Protein AF-0000000069073247 (afdb_homodimer)

Sequence (318 aa):
MSRAISVSVLGVFVLLEACHAHLCLISPTQRGSLAGINKQGNENCFQIKGPCGKLPASKDNVIIRPGQMLSVTFQKNLDHFLSASPGNFTVAFGSVAGEKFQLLTTIPDEGEKSLTLYTAQVKIPMVKGNYAIQVTYNTNNPKAPPQFYQCADVTVANLMSRAISVSVLGVFVLLEACHAHLCLISPTQRGSLAGINKQGNENCFQIKGPCGKLPASKDNVIIRPGQMLSVTFQKNLDHFLSASPGNFTVAFGSVAGEKFQLLTTIPDEGEKSLTLYTAQVKIPMVKGNYAIQVTYNTNNPKAPPQFYQCADVTVANL

Radius of gyration: 24.07 Å; Cα contacts (8 Å, |Δi|>4): 797; chains: 2; bounding box: 84×96×42 Å

Secondary structure (DSSP, 8-state):
---------------------EEEEEETTPSS--TTTTSTT-GGG---STTTTTPPPPSSPEEE-TT-EEEEEEEEEE----TTS--EEEEEEEETTTTEEEEEEEEE---PPTTEEEEEEEEPPS--EEEEEEEEEE---TTS-SEEEEEEEEEE---/---------------------EEEEEETTPSS--TTTTSTT-GGG---STTTTTPPPPSSPEEE-TT-EEEEEEEEEE----TTS--EEEEEEEETTTTEEEEEEEEE---PPTTEEEEEEEEPPS--EEEEEEEEEE---TTS-SEEEEEEEEEE---

Solvent-accessible surface area (backbone atoms only — not comparable to full-atom values): 17513 Å² total; per-residue 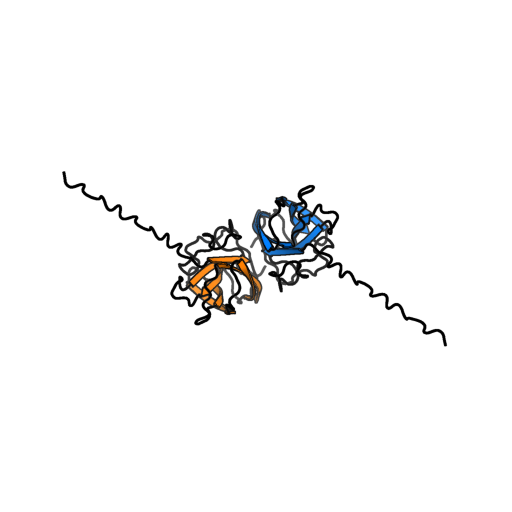(Å²): 1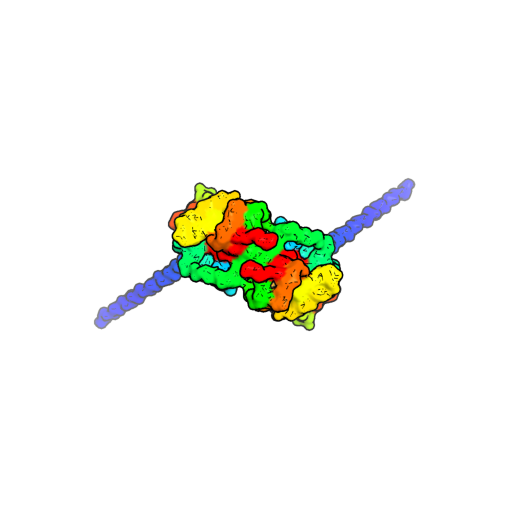36,85,80,77,79,80,79,77,80,80,75,80,76,75,75,71,70,74,70,51,51,9,40,39,42,53,15,64,53,31,47,75,58,68,73,59,66,85,41,70,49,29,71,63,16,53,18,67,44,78,77,44,33,83,54,65,82,57,87,62,47,44,30,38,45,49,56,33,57,43,69,38,33,32,28,42,21,24,63,51,69,28,90,92,37,57,27,30,35,36,39,26,41,28,35,73,91,70,68,47,65,46,79,71,51,75,45,78,48,84,64,65,59,55,62,38,70,47,76,45,81,40,72,38,65,88,54,74,46,76,34,27,44,32,40,34,43,37,25,59,24,94,87,36,69,56,43,31,24,26,27,18,48,32,34,29,46,84,127,136,85,78,78,79,80,78,77,80,77,74,78,76,74,76,72,69,74,67,50,52,10,38,40,40,52,15,63,52,32,46,75,57,68,72,58,67,84,40,68,49,29,70,64,16,56,19,69,44,76,78,42,32,83,54,65,82,57,87,64,47,44,30,37,44,50,56,34,57,42,69,36,31,32,27,42,20,24,63,50,68,27,91,93,37,56,27,30,34,37,39,27,41,29,33,73,92,70,68,47,66,46,80,70,52,76,43,76,48,84,64,65,58,54,63,38,71,48,75,45,83,41,73,38,64,87,54,76,45,76,33,28,44,31,41,33,43,38,26,60,23,94,87,37,69,56,44,31,25,26,24,17,48,32,35,30,44,83,126

Organism: Magallana gigas (NCBI:txid29159)

Foldseek 3Di:
DDPPPDPPPPPPPPPPPLQAFFKAWPVVHWADDCPPLQAQPDVRRRQQDDDARPGDADPDAEEDEAFDKGKTKMFRQAALADPVFWWKKWKWKFARVVRDTHTFDIGTDPRDHHGDMDMDIGTHHRDFAKMKIKMKTQGRHPSYRRITITIGIYGYDDD/DPPPPPPPPPPPPPPPPLQAFFKAWPVVHWADDCPPLQAQPDPRRRAQDDDARPGDADPDAEEDEAFDKGKTKMFRQAALADPVFWWWKWKWKFARVVRDTHTFDIGTDPRDHHGDMDMDIGTHHRDFAKMKIKMKTQGRHPSYRRITITIGIYGYDDD

Structure (mmCIF, N/CA/C/O backbone):
data_AF-0000000069073247-model_v1
#
loop_
_entity.id
_entity.type
_entity.pdbx_description
1 polymer 'Copper acquisition factor BIM1-like domain-containing protein'
#
loop_
_atom_site.group_PDB
_atom_site.id
_atom_site.type_symbol
_atom_site.label_atom_id
_atom_site.label_alt_id
_atom_site.label_comp_id
_atom_site.label_asym_id
_atom_site.label_entity_id
_atom_site.label_seq_id
_atom_site.pdbx_PDB_ins_code
_atom_site.Cartn_x
_atom_site.Cartn_y
_atom_site.Cartn_z
_atom_site.occupancy
_atom_site.B_iso_or_equiv
_atom_site.auth_seq_id
_atom_site.auth_comp_id
_atom_site.auth_asym_id
_atom_site.auth_atom_id
_atom_site.pdbx_PDB_model_num
ATOM 1 N N . MET A 1 1 ? 61.875 -35.875 19.125 1 35.09 1 MET A N 1
ATOM 2 C CA . MET A 1 1 ? 60.438 -35.594 19.281 1 35.09 1 MET A CA 1
ATOM 3 C C . MET A 1 1 ? 59.969 -34.688 18.156 1 35.09 1 MET A C 1
ATOM 5 O O . MET A 1 1 ? 60.562 -33.656 17.891 1 35.09 1 MET A O 1
ATOM 9 N N . SER A 1 2 ? 59.281 -35.25 17 1 39.5 2 SER A N 1
ATOM 10 C CA . SER A 1 2 ? 58.719 -34.656 15.797 1 39.5 2 SER A CA 1
ATOM 11 C C . SER A 1 2 ? 57.594 -33.688 16.141 1 39.5 2 SER A C 1
ATOM 13 O O . SER A 1 2 ? 56.656 -34.031 16.859 1 39.5 2 SER A O 1
ATOM 15 N N . ARG A 1 3 ? 57.781 -32.375 16.234 1 45.41 3 ARG A N 1
ATOM 16 C CA . ARG A 1 3 ? 56.75 -31.359 16.391 1 45.41 3 ARG A CA 1
ATOM 17 C C . ARG A 1 3 ? 55.719 -31.406 15.273 1 45.41 3 ARG A C 1
ATOM 19 O O . ARG A 1 3 ? 56.062 -31.266 14.102 1 45.41 3 ARG A O 1
ATOM 26 N N . ALA A 1 4 ? 54.688 -32.156 15.43 1 48.75 4 ALA A N 1
ATOM 27 C CA . ALA A 1 4 ? 53.562 -32.125 14.5 1 48.75 4 ALA A CA 1
ATOM 28 C C . ALA A 1 4 ? 53 -30.734 14.344 1 48.75 4 ALA A C 1
ATOM 30 O O . ALA A 1 4 ? 52.656 -30.078 15.336 1 48.75 4 ALA A O 1
ATOM 31 N N . ILE A 1 5 ? 53.5 -29.938 13.352 1 51.69 5 ILE A N 1
ATOM 32 C CA . ILE A 1 5 ? 52.844 -28.656 13.062 1 51.69 5 ILE A CA 1
ATOM 33 C C . ILE A 1 5 ? 51.406 -28.906 12.672 1 51.69 5 ILE A C 1
ATOM 35 O O . ILE A 1 5 ? 51.094 -29.703 11.789 1 51.69 5 ILE A O 1
ATOM 39 N N . SER A 1 6 ? 50.438 -28.609 13.539 1 53.28 6 SER A N 1
ATOM 40 C CA . SER A 1 6 ? 49 -28.625 13.297 1 53.28 6 SER A CA 1
ATOM 41 C C . SER A 1 6 ? 48.594 -27.578 12.273 1 53.28 6 SER A C 1
ATOM 43 O O . SER A 1 6 ? 48.875 -26.391 12.461 1 53.28 6 SER A O 1
ATOM 45 N N . VAL A 1 7 ? 48.438 -27.828 10.969 1 52.34 7 VAL A N 1
ATOM 46 C CA . VAL A 1 7 ? 47.875 -26.969 9.938 1 52.34 7 VAL A CA 1
ATOM 47 C C . VAL A 1 7 ? 46.406 -26.672 10.258 1 52.34 7 VAL A C 1
ATOM 49 O O . VAL A 1 7 ? 45.594 -27.578 10.344 1 52.34 7 VAL A O 1
ATOM 52 N N . SER A 1 8 ? 46.094 -25.578 10.906 1 52.47 8 SER A N 1
ATOM 53 C CA . SER A 1 8 ? 44.719 -25.125 11.102 1 52.47 8 SER A CA 1
ATOM 54 C C . SER A 1 8 ? 44.062 -24.734 9.781 1 52.47 8 SER A C 1
ATOM 56 O O . SER A 1 8 ? 44.562 -23.844 9.078 1 52.47 8 SER A O 1
ATOM 58 N N . VAL A 1 9 ? 43.344 -25.562 9.047 1 50.34 9 VAL A N 1
ATOM 59 C CA . VAL A 1 9 ? 42.562 -25.234 7.875 1 50.34 9 VAL A CA 1
ATOM 60 C C . VAL A 1 9 ? 41.5 -24.203 8.25 1 50.34 9 VAL A C 1
ATOM 62 O O . VAL A 1 9 ? 40.625 -24.484 9.078 1 50.34 9 VAL A O 1
ATOM 65 N N . LEU A 1 10 ? 41.75 -22.922 8.094 1 48.44 10 LEU A N 1
ATOM 66 C CA . LEU A 1 10 ? 40.75 -21.875 8.203 1 48.44 10 LEU A CA 1
ATOM 67 C C . LEU A 1 10 ? 39.625 -22.094 7.195 1 48.44 10 LEU A C 1
ATOM 69 O O . LEU A 1 10 ? 39.844 -22.016 5.988 1 48.44 10 LEU A O 1
ATOM 73 N N . GLY A 1 11 ? 38.625 -22.828 7.484 1 44.91 11 GLY A N 1
ATOM 74 C CA . GLY A 1 11 ? 37.438 -22.938 6.645 1 44.91 11 GLY A CA 1
ATOM 75 C C . GLY A 1 11 ? 36.781 -21.594 6.363 1 44.91 11 GLY A C 1
ATOM 76 O O . GLY A 1 11 ? 36.375 -20.906 7.289 1 44.91 11 GLY A O 1
ATOM 77 N N . VAL A 1 12 ? 37.031 -21.047 5.219 1 45.12 12 VAL A N 1
ATOM 78 C CA . VAL A 1 12 ? 36.312 -19.875 4.754 1 45.12 12 VAL A CA 1
ATOM 79 C C . VAL A 1 12 ? 34.812 -20.219 4.629 1 45.12 12 VAL A C 1
ATOM 81 O O . VAL A 1 12 ? 34.438 -21 3.768 1 45.12 12 VAL A O 1
ATOM 84 N N . PHE A 1 13 ? 34.031 -20.172 5.688 1 43.78 13 PHE A N 1
ATOM 85 C CA . PHE A 1 13 ? 32.594 -20.188 5.594 1 43.78 13 PHE A CA 1
ATOM 86 C C . PHE A 1 13 ? 32.094 -19.062 4.684 1 43.78 13 PHE A C 1
ATOM 88 O O . PHE A 1 13 ? 32.125 -17.891 5.055 1 43.78 13 PHE A O 1
ATOM 95 N N . VAL A 1 14 ? 32.031 -19.266 3.375 1 40.09 14 VAL A N 1
ATOM 96 C CA . VAL A 1 14 ? 31.328 -18.359 2.48 1 40.09 14 VAL A CA 1
ATOM 97 C C . VAL A 1 14 ? 29.859 -18.25 2.896 1 40.09 14 VAL A C 1
ATOM 99 O O . VAL A 1 14 ? 29.125 -19.234 2.834 1 40.09 14 VAL A O 1
ATOM 102 N N . LEU A 1 15 ? 29.5 -17.406 3.803 1 41.16 15 LEU A N 1
ATOM 103 C CA . LEU A 1 15 ? 28.094 -17.047 4.004 1 41.16 15 LEU A CA 1
ATOM 104 C C . LEU A 1 15 ? 27.422 -16.703 2.678 1 41.16 15 LEU A C 1
ATOM 106 O O . LEU A 1 15 ? 27.703 -15.648 2.102 1 41.16 15 LEU A O 1
ATOM 110 N N . LEU A 1 16 ? 27.203 -17.641 1.771 1 37 16 LEU A N 1
ATOM 111 C CA . LEU A 1 16 ? 26.297 -17.359 0.66 1 37 16 LEU A CA 1
ATOM 112 C C . LEU A 1 16 ? 25.062 -16.594 1.137 1 37 16 LEU A C 1
ATOM 114 O O . LEU A 1 16 ? 24.219 -17.156 1.833 1 37 16 LEU A O 1
ATOM 118 N N . GLU A 1 17 ? 25.297 -15.398 1.363 1 41.03 17 GLU A N 1
ATOM 119 C CA . GLU A 1 17 ? 24.047 -14.648 1.503 1 41.03 17 GLU A CA 1
ATOM 120 C C . GLU A 1 17 ? 23.109 -14.922 0.334 1 41.03 17 GLU A C 1
ATOM 122 O O . GLU A 1 17 ? 23.391 -14.531 -0.801 1 41.03 17 GLU A O 1
ATOM 127 N N . ALA A 1 18 ? 22.531 -16.141 0.252 1 41.97 18 ALA A N 1
ATOM 128 C CA . ALA A 1 18 ? 21.453 -16.328 -0.72 1 41.97 18 ALA A CA 1
ATOM 129 C C . ALA A 1 18 ? 20.641 -15.062 -0.9 1 41.97 18 ALA A C 1
ATOM 131 O O . ALA A 1 18 ? 20.031 -14.57 0.049 1 41.97 18 ALA A O 1
ATOM 132 N N . CYS A 1 19 ? 21.156 -14.203 -1.823 1 45.25 19 CYS A N 1
ATOM 133 C CA . CYS A 1 19 ? 20.438 -13.008 -2.275 1 45.25 19 CYS A CA 1
ATOM 134 C C . CYS A 1 19 ? 18.984 -13.32 -2.604 1 45.25 19 CYS A C 1
ATOM 136 O O . CYS A 1 19 ? 18.703 -13.914 -3.643 1 45.25 19 CYS A O 1
ATOM 138 N N . HIS A 1 20 ? 18.188 -13.734 -1.741 1 51.72 20 HIS A N 1
ATOM 139 C CA . HIS A 1 20 ? 16.781 -14.055 -1.93 1 51.72 20 HIS A CA 1
ATOM 140 C C . HIS A 1 20 ? 15.984 -12.828 -2.357 1 51.72 20 HIS A C 1
ATOM 142 O O . HIS A 1 20 ? 16.078 -11.773 -1.723 1 51.72 20 HIS A O 1
ATOM 148 N N . ALA A 1 21 ? 15.766 -12.758 -3.756 1 54.78 21 ALA A N 1
ATOM 149 C CA . ALA A 1 21 ? 14.812 -11.758 -4.227 1 54.78 21 ALA A CA 1
ATOM 150 C C . ALA A 1 21 ? 13.562 -11.734 -3.354 1 54.78 21 ALA A C 1
ATOM 152 O O . ALA A 1 21 ? 13.234 -12.734 -2.707 1 54.78 21 ALA A O 1
ATOM 153 N N . HIS A 1 22 ? 12.977 -10.336 -3.061 1 89.31 22 HIS A N 1
ATOM 154 C CA . HIS A 1 22 ? 11.836 -10.258 -2.158 1 89.31 22 HIS A CA 1
ATOM 155 C C . HIS A 1 22 ? 10.766 -9.312 -2.699 1 89.31 22 HIS A C 1
ATOM 157 O O . HIS A 1 22 ? 11.086 -8.305 -3.332 1 89.31 22 HIS A O 1
ATOM 163 N N . LEU A 1 23 ? 9.688 -9.836 -2.84 1 98 23 LEU A N 1
ATOM 164 C CA . LEU A 1 23 ? 8.492 -9.109 -3.264 1 98 23 LEU A CA 1
ATOM 165 C C . LEU A 1 23 ? 7.539 -8.906 -2.094 1 98 23 LEU A C 1
ATOM 167 O O . LEU A 1 23 ? 7.219 -9.852 -1.373 1 98 23 LEU A O 1
ATOM 171 N N . CYS A 1 24 ? 7.098 -7.617 -1.979 1 98.44 24 CYS A N 1
ATOM 172 C CA . CYS A 1 24 ? 6.059 -7.328 -0.996 1 98.44 24 CYS A CA 1
ATOM 173 C C . CYS A 1 24 ? 4.824 -6.738 -1.663 1 98.44 24 CYS A C 1
ATOM 175 O O . CYS A 1 24 ? 4.938 -5.922 -2.58 1 98.44 24 CYS A O 1
ATOM 177 N N . LEU A 1 25 ? 3.652 -7.164 -1.254 1 98.81 25 LEU A N 1
ATOM 178 C CA . LEU A 1 25 ? 2.379 -6.605 -1.691 1 98.81 25 LEU A CA 1
ATOM 179 C C . LEU A 1 25 ? 1.778 -5.715 -0.61 1 98.81 25 LEU A C 1
ATOM 181 O O . LEU A 1 25 ? 1.446 -6.188 0.478 1 98.81 25 LEU A O 1
ATOM 185 N N . ILE A 1 26 ? 1.604 -4.445 -0.902 1 98.88 26 ILE A N 1
ATOM 186 C CA . ILE A 1 26 ? 1.26 -3.449 0.107 1 98.88 26 ILE A CA 1
ATOM 187 C C . ILE A 1 26 ? -0.244 -3.188 0.08 1 98.88 26 ILE A C 1
ATOM 189 O O . ILE A 1 26 ? -0.883 -3.094 1.131 1 98.88 26 ILE A O 1
ATOM 193 N N . SER A 1 27 ? -0.852 -3.045 -1.141 1 98.69 27 SER A N 1
ATOM 194 C CA . SER A 1 27 ? -2.275 -2.76 -1.29 1 98.69 27 SER A CA 1
ATOM 195 C C . SER A 1 27 ? -2.887 -3.578 -2.422 1 98.69 27 SER A C 1
ATOM 197 O O . SER A 1 27 ? -2.471 -3.463 -3.576 1 98.69 27 SER A O 1
ATOM 199 N N . PRO A 1 28 ? -3.934 -4.277 -2.162 1 98.5 28 PRO A N 1
ATOM 200 C CA . PRO A 1 28 ? -4.324 -4.625 -0.794 1 98.5 28 PRO A CA 1
ATOM 201 C C . PRO A 1 28 ? -3.215 -5.344 -0.029 1 98.5 28 PRO A C 1
ATOM 203 O O . PRO A 1 28 ? -2.236 -5.793 -0.631 1 98.5 28 PRO A O 1
ATOM 206 N N . THR A 1 29 ? -3.33 -5.418 1.248 1 98.38 29 THR A N 1
ATOM 207 C CA . THR A 1 29 ? -2.246 -5.895 2.1 1 98.38 29 THR A CA 1
ATOM 208 C C . THR A 1 29 ? -2.055 -7.398 1.938 1 98.38 29 THR A C 1
ATOM 210 O O . THR A 1 29 ? -3.027 -8.156 1.931 1 98.38 29 THR A O 1
ATOM 213 N N . GLN A 1 30 ? -0.85 -7.77 1.861 1 97.88 30 GLN A N 1
ATOM 214 C CA . GLN A 1 30 ? -0.491 -9.172 1.677 1 97.88 30 GLN A CA 1
ATOM 215 C C . GLN A 1 30 ? -0.862 -10 2.902 1 97.88 30 GLN A C 1
ATOM 217 O O . GLN A 1 30 ? -1.019 -9.461 4 1 97.88 30 GLN A O 1
ATOM 222 N N . ARG A 1 31 ? -0.92 -11.352 2.582 1 96.94 31 ARG A N 1
ATOM 223 C CA . ARG A 1 31 ? -0.893 -12.281 3.701 1 96.94 31 ARG A CA 1
ATOM 224 C C . ARG A 1 31 ? 0.391 -12.133 4.512 1 96.94 31 ARG A C 1
ATOM 226 O O . ARG A 1 31 ? 1.457 -11.867 3.949 1 96.94 31 ARG A O 1
ATOM 233 N N . GLY A 1 32 ? 0.278 -12.43 5.812 1 94.94 32 GLY A N 1
ATOM 234 C CA . GLY A 1 32 ? 1.455 -12.328 6.66 1 94.94 32 GLY A CA 1
ATOM 235 C C . GLY A 1 32 ? 1.821 -10.898 7.008 1 94.94 32 GLY A C 1
ATOM 236 O O . GLY A 1 32 ? 1.021 -9.977 6.812 1 94.94 32 GLY A O 1
ATOM 237 N N . SER A 1 33 ? 3.059 -10.656 7.43 1 95.12 33 SER A N 1
ATOM 238 C CA . SER A 1 33 ? 3.473 -9.391 8.023 1 95.12 33 SER A CA 1
ATOM 239 C C . SER A 1 33 ? 4.168 -8.5 7.004 1 95.12 33 SER A C 1
ATOM 241 O O . SER A 1 33 ? 4.758 -8.992 6.039 1 95.12 33 SER A O 1
ATOM 243 N N . LEU A 1 34 ? 4.082 -7.207 7.207 1 97.31 34 LEU A N 1
ATOM 244 C CA . LEU A 1 34 ? 4.871 -6.238 6.453 1 97.31 34 LEU A CA 1
ATOM 245 C C . LEU A 1 34 ? 5.992 -5.668 7.316 1 97.31 34 LEU A C 1
ATOM 247 O O . LEU A 1 34 ? 6.641 -4.691 6.93 1 97.31 34 LEU A O 1
ATOM 251 N N . ALA A 1 35 ? 6.172 -6.258 8.492 1 96.75 35 ALA A N 1
ATOM 252 C CA . ALA A 1 35 ? 7.273 -5.82 9.344 1 96.75 35 ALA A CA 1
ATOM 253 C C . ALA A 1 35 ? 8.609 -5.914 8.609 1 96.75 35 ALA A C 1
ATOM 255 O O . ALA A 1 35 ? 8.875 -6.898 7.914 1 96.75 35 ALA A O 1
ATOM 256 N N . GLY A 1 36 ? 9.422 -4.875 8.727 1 96.75 36 GLY A N 1
ATOM 257 C CA . GLY A 1 36 ? 10.75 -4.879 8.125 1 96.75 36 GLY A CA 1
ATOM 258 C C . GLY A 1 36 ? 10.742 -4.551 6.648 1 96.75 36 GLY A C 1
ATOM 259 O O . GLY A 1 36 ? 11.727 -4.773 5.949 1 96.75 36 GLY A O 1
ATOM 260 N N . ILE A 1 37 ? 9.703 -3.988 6.105 1 97.69 37 ILE A N 1
ATOM 261 C CA . ILE A 1 37 ? 9.5 -3.824 4.672 1 97.69 37 ILE A CA 1
ATOM 262 C C . ILE A 1 37 ? 10.547 -2.861 4.109 1 97.69 37 ILE A C 1
ATOM 264 O O . ILE A 1 37 ? 10.859 -2.898 2.916 1 97.69 37 ILE A O 1
ATOM 268 N N . ASN A 1 38 ? 11.195 -2.053 4.898 1 98.38 38 ASN A N 1
ATOM 269 C CA . ASN A 1 38 ? 12.164 -1.071 4.426 1 98.38 38 ASN A CA 1
ATOM 270 C C . ASN A 1 38 ? 13.547 -1.687 4.266 1 98.38 38 ASN A C 1
ATOM 272 O O . ASN A 1 38 ? 14.469 -1.033 3.77 1 98.38 38 ASN A O 1
ATOM 276 N N . LYS A 1 39 ? 13.711 -2.871 4.668 1 97.06 39 LYS A N 1
ATOM 277 C CA . LYS A 1 39 ? 14.977 -3.59 4.531 1 97.06 39 LYS A CA 1
ATOM 278 C C . LYS A 1 39 ? 14.969 -4.48 3.291 1 97.06 39 LYS A C 1
ATOM 280 O O . LYS A 1 39 ? 14.125 -5.379 3.172 1 97.06 39 LYS A O 1
ATOM 285 N N . GLN A 1 40 ? 15.891 -4.195 2.434 1 96.62 40 GLN A N 1
ATOM 286 C CA . GLN A 1 40 ? 16 -5.078 1.277 1 96.62 40 GLN A CA 1
ATOM 287 C C . GLN A 1 40 ? 16.25 -6.523 1.708 1 96.62 40 GLN A C 1
ATOM 289 O O . GLN A 1 40 ? 17.016 -6.777 2.635 1 96.62 40 GLN A O 1
ATOM 294 N N . GLY A 1 41 ? 15.586 -7.449 1.069 1 95.62 41 GLY A N 1
ATOM 295 C CA . GLY A 1 41 ? 15.766 -8.859 1.389 1 95.62 41 GLY A CA 1
ATOM 296 C C . GLY A 1 41 ? 14.977 -9.297 2.611 1 95.62 41 GLY A C 1
ATOM 297 O O . GLY A 1 41 ? 15.297 -10.312 3.229 1 95.62 41 GLY A O 1
ATOM 298 N N . ASN A 1 42 ? 14.023 -8.477 2.963 1 95.56 42 ASN A N 1
ATOM 299 C CA . ASN A 1 42 ? 13.188 -8.781 4.113 1 95.56 42 ASN A CA 1
ATOM 300 C C . ASN A 1 42 ? 12.508 -10.148 3.967 1 95.56 42 ASN A C 1
ATOM 302 O O . ASN A 1 42 ? 11.992 -10.477 2.898 1 95.56 42 ASN A O 1
ATOM 306 N N . GLU A 1 43 ? 12.445 -10.961 5.012 1 94.75 43 GLU A N 1
ATOM 307 C CA . GLU A 1 43 ? 11.938 -12.328 4.977 1 94.75 43 GLU A CA 1
ATOM 308 C C . GLU A 1 43 ? 10.43 -12.344 4.734 1 94.75 43 GLU A C 1
ATOM 310 O O . GLU A 1 43 ? 9.898 -13.289 4.148 1 94.75 43 GLU A O 1
ATOM 315 N N . ASN A 1 44 ? 9.727 -11.336 5.121 1 95.81 44 ASN A N 1
ATOM 316 C CA . ASN A 1 44 ? 8.289 -11.258 4.93 1 95.81 44 ASN A CA 1
ATOM 317 C C . ASN A 1 44 ? 7.93 -11.055 3.459 1 95.81 44 ASN A C 1
ATOM 319 O O . ASN A 1 44 ? 6.766 -11.195 3.072 1 95.81 44 ASN A O 1
ATOM 323 N N . CYS A 1 45 ? 8.922 -10.875 2.68 1 96.69 45 CYS A N 1
ATOM 324 C CA . CYS A 1 45 ? 8.75 -10.641 1.251 1 96.69 45 CYS A CA 1
ATOM 325 C C . CYS A 1 45 ? 9.305 -11.797 0.432 1 96.69 45 CYS A C 1
ATOM 327 O O . CYS A 1 45 ? 9.453 -11.688 -0.786 1 96.69 45 CYS A O 1
ATOM 329 N N . PHE A 1 46 ? 9.633 -12.898 1.134 1 95.75 46 PHE A N 1
ATOM 330 C CA . PHE A 1 46 ? 10.336 -14.023 0.529 1 95.75 46 PHE A CA 1
ATOM 331 C C . PHE A 1 46 ? 9.43 -15.242 0.448 1 95.75 46 PHE A C 1
ATOM 333 O O . PHE A 1 46 ? 9.664 -16.234 1.136 1 95.75 46 PHE A O 1
ATOM 340 N N . GLN A 1 47 ? 8.43 -15.242 -0.448 1 95.44 47 GLN A N 1
ATOM 341 C CA . GLN A 1 47 ? 7.598 -16.406 -0.693 1 95.44 47 GLN A CA 1
ATOM 342 C C . GLN A 1 47 ? 7.891 -17.016 -2.062 1 95.44 47 GLN A C 1
ATOM 344 O O . GLN A 1 47 ? 7.543 -16.438 -3.092 1 95.44 47 GLN A O 1
ATOM 349 N N . ILE A 1 48 ? 8.375 -18.266 -2.098 1 95.62 48 ILE A N 1
ATOM 350 C CA . ILE A 1 48 ? 8.828 -18.812 -3.371 1 95.62 48 ILE A CA 1
ATOM 351 C C . ILE A 1 48 ? 7.957 -20 -3.76 1 95.62 48 ILE A C 1
ATOM 353 O O . ILE A 1 48 ? 8.133 -20.578 -4.836 1 95.62 48 ILE A O 1
ATOM 357 N N . LYS A 1 49 ? 7.102 -20.359 -2.832 1 91.81 49 LYS A N 1
ATOM 358 C CA . LYS A 1 49 ? 6.184 -21.438 -3.17 1 91.81 49 LYS A CA 1
ATOM 359 C C . LYS A 1 49 ? 4.812 -20.891 -3.564 1 91.81 49 LYS A C 1
ATOM 361 O O . LYS A 1 49 ? 4.145 -20.25 -2.758 1 91.81 49 LYS A O 1
ATOM 366 N N . GLY A 1 50 ? 4.336 -21.156 -4.695 1 90.5 50 GLY A N 1
ATOM 367 C CA . GLY A 1 50 ? 3.037 -20.719 -5.184 1 90.5 50 GLY A CA 1
ATOM 368 C C . GLY A 1 50 ? 1.882 -21.5 -4.574 1 90.5 50 GLY A C 1
ATOM 369 O O . GLY A 1 50 ? 2.084 -22.562 -3.979 1 90.5 50 GLY A O 1
ATOM 370 N N . PRO A 1 51 ? 0.688 -20.875 -4.766 1 93.62 51 PRO A N 1
ATOM 371 C CA . PRO A 1 51 ? 0.387 -19.609 -5.418 1 93.62 51 PRO A CA 1
ATOM 372 C C . PRO A 1 51 ? 0.49 -18.422 -4.465 1 93.62 51 PRO A C 1
ATOM 374 O O . PRO A 1 51 ? 0.527 -17.266 -4.91 1 93.62 51 PRO A O 1
ATOM 377 N N . CYS A 1 52 ? 0.616 -18.625 -3.146 1 93.94 52 CYS A N 1
ATOM 378 C CA . CYS A 1 52 ? 0.531 -17.5 -2.217 1 93.94 52 CYS A CA 1
ATOM 379 C C . CYS A 1 52 ? 1.593 -17.609 -1.129 1 93.94 52 CYS A C 1
ATOM 381 O O . CYS A 1 52 ? 1.492 -16.953 -0.089 1 93.94 52 CYS A O 1
ATOM 383 N N . GLY A 1 53 ? 2.619 -18.422 -1.277 1 88.81 53 GLY A N 1
ATOM 384 C CA . GLY A 1 53 ? 3.713 -18.516 -0.324 1 88.81 53 GLY A CA 1
ATOM 385 C C . GLY A 1 53 ? 3.396 -19.422 0.851 1 88.81 53 GLY A C 1
ATOM 386 O O . GLY A 1 53 ? 4.047 -19.344 1.896 1 88.81 53 GLY A O 1
ATOM 387 N N . LYS A 1 54 ? 2.518 -20.156 0.909 1 85.19 54 LYS A N 1
ATOM 388 C CA . LYS A 1 54 ? 2.084 -21.062 1.962 1 85.19 54 LYS A CA 1
ATOM 389 C C . LYS A 1 54 ? 1.631 -20.297 3.203 1 85.19 54 LYS A C 1
ATOM 391 O O . LYS A 1 54 ? 1.914 -20.719 4.328 1 85.19 54 LYS A O 1
ATOM 396 N N . LEU A 1 55 ? 1.248 -19.172 3.092 1 92.06 55 LEU A N 1
ATOM 397 C CA . LEU A 1 55 ? 0.739 -18.359 4.195 1 92.06 55 LEU A CA 1
ATOM 398 C C . LEU A 1 55 ? -0.769 -18.531 4.344 1 92.06 55 LEU A C 1
ATOM 400 O O . LEU A 1 55 ? -1.485 -18.656 3.35 1 92.06 55 LEU A O 1
ATOM 404 N N . PRO A 1 56 ? -1.177 -18.609 5.523 1 92.94 56 PRO A N 1
ATOM 405 C CA . PRO A 1 56 ? -2.623 -18.719 5.719 1 92.94 56 PRO A CA 1
ATOM 406 C C . PRO A 1 56 ? -3.389 -17.5 5.223 1 92.94 56 PRO A C 1
ATOM 408 O O . PRO A 1 56 ? -2.844 -16.391 5.199 1 92.94 56 PRO A O 1
ATOM 411 N N . ALA A 1 57 ? -4.672 -17.781 4.863 1 93 57 ALA A N 1
ATOM 412 C CA . ALA A 1 57 ? -5.551 -16.688 4.461 1 93 57 ALA A CA 1
ATOM 413 C C . ALA A 1 57 ? -5.746 -15.688 5.605 1 93 57 ALA A C 1
ATOM 415 O O . ALA A 1 57 ? -5.719 -16.062 6.777 1 93 57 ALA A O 1
ATOM 416 N N . SER A 1 58 ? -5.895 -14.398 5.156 1 90.5 58 SER A N 1
ATOM 417 C CA . SER A 1 58 ? -6.18 -13.383 6.16 1 90.5 58 SER A CA 1
ATOM 418 C C . SER A 1 58 ? -7.633 -13.445 6.609 1 90.5 58 SER A C 1
ATOM 420 O O . SER A 1 58 ? -8.531 -13.648 5.797 1 90.5 58 SER A O 1
ATOM 422 N N . LYS A 1 59 ? -7.812 -13.25 7.863 1 83.94 59 LYS A N 1
ATOM 423 C CA . LYS A 1 59 ? -9.172 -13.195 8.398 1 83.94 59 LYS A CA 1
ATOM 424 C C . LYS A 1 59 ? -9.836 -11.859 8.094 1 83.94 59 LYS A C 1
ATOM 426 O O . LYS A 1 59 ? -11.055 -11.797 7.906 1 83.94 59 LYS A O 1
ATOM 431 N N . ASP A 1 60 ? -9.039 -10.875 8.094 1 86.12 60 ASP A N 1
ATOM 432 C CA . ASP A 1 60 ? -9.562 -9.523 7.902 1 86.12 60 ASP A CA 1
ATOM 433 C C . ASP A 1 60 ? -9.203 -8.984 6.52 1 86.12 60 ASP A C 1
ATOM 435 O O . ASP A 1 60 ? -8.398 -8.062 6.402 1 86.12 60 ASP A O 1
ATOM 439 N N . ASN A 1 61 ? -9.914 -9.5 5.535 1 91.94 61 ASN A N 1
ATOM 440 C CA . ASN A 1 61 ? -9.688 -9.047 4.168 1 91.94 61 ASN A CA 1
ATOM 441 C C . ASN A 1 61 ? -10.648 -7.938 3.771 1 91.94 61 ASN A C 1
ATOM 443 O O . ASN A 1 61 ? -11.609 -7.652 4.492 1 91.94 61 ASN A O 1
ATOM 447 N N . VAL A 1 62 ? -10.32 -7.262 2.703 1 96.06 62 VAL A N 1
ATOM 448 C CA . VAL A 1 62 ? -11.203 -6.203 2.223 1 96.06 62 VAL A CA 1
ATOM 449 C C . VAL A 1 62 ? -12.242 -6.789 1.263 1 96.06 62 VAL A C 1
ATOM 451 O O . VAL A 1 62 ? -12.016 -7.848 0.669 1 96.06 62 VAL A O 1
ATOM 454 N N . ILE A 1 63 ? -13.344 -6.148 1.188 1 96.62 63 ILE A N 1
ATOM 455 C CA . ILE A 1 63 ? -14.406 -6.477 0.239 1 96.62 63 ILE A CA 1
ATOM 456 C C . ILE A 1 63 ? -14.359 -5.504 -0.938 1 96.62 63 ILE A C 1
ATOM 458 O O . ILE A 1 63 ? -14.211 -4.297 -0.748 1 96.62 63 ILE A O 1
ATOM 462 N N . ILE A 1 64 ? -14.414 -6.012 -2.131 1 97.19 64 ILE A N 1
ATOM 463 C CA . ILE A 1 64 ? -14.43 -5.223 -3.359 1 97.19 64 ILE A CA 1
ATOM 464 C C . ILE A 1 64 ? -15.648 -5.598 -4.195 1 97.19 64 ILE A C 1
ATOM 466 O O . ILE A 1 64 ? -16.281 -6.637 -3.965 1 97.19 64 ILE A O 1
ATOM 470 N N . ARG A 1 65 ? -15.945 -4.754 -5.133 1 96.38 65 ARG A N 1
ATOM 471 C CA . ARG A 1 65 ? -17.125 -4.992 -5.957 1 96.38 65 ARG A CA 1
ATOM 472 C C . ARG A 1 65 ? -16.75 -5.637 -7.285 1 96.38 65 ARG A C 1
ATOM 474 O O . ARG A 1 65 ? -15.68 -5.359 -7.832 1 96.38 65 ARG A O 1
ATOM 481 N N . PRO A 1 66 ? -17.734 -6.465 -7.734 1 96.5 66 PRO A N 1
ATOM 482 C CA . PRO A 1 66 ? -17.484 -6.941 -9.094 1 96.5 66 PRO A CA 1
ATOM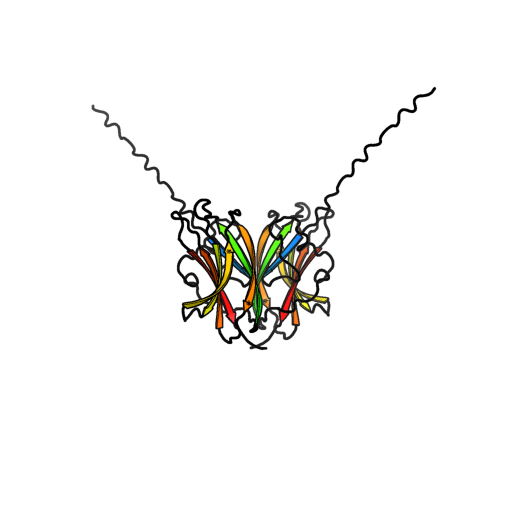 483 C C . PRO A 1 66 ? -17.344 -5.805 -10.102 1 96.5 66 PRO A C 1
ATOM 485 O O . PRO A 1 66 ? -18.094 -4.824 -10.039 1 96.5 66 PRO A O 1
ATOM 488 N N . GLY A 1 67 ? -16.359 -5.91 -10.914 1 96.81 67 GLY A N 1
ATOM 489 C CA . GLY A 1 67 ? -16.219 -4.969 -12.016 1 96.81 67 GLY A CA 1
ATOM 490 C C . GLY A 1 67 ? -15.531 -3.682 -11.625 1 96.81 67 GLY A C 1
ATOM 491 O O . GLY A 1 67 ? -15.219 -2.852 -12.477 1 96.81 67 GLY A O 1
ATOM 492 N N . GLN A 1 68 ? -15.227 -3.502 -10.375 1 96.62 68 GLN A N 1
ATOM 493 C CA . GLN A 1 68 ? -14.617 -2.238 -9.977 1 96.62 68 GLN A CA 1
ATOM 494 C C . GLN A 1 68 ? -13.141 -2.193 -10.367 1 96.62 68 GLN A C 1
ATOM 496 O O . GLN A 1 68 ? -12.531 -3.232 -10.625 1 96.62 68 GLN A O 1
ATOM 501 N N . MET A 1 69 ? -12.594 -0.949 -10.438 1 97.69 69 MET A N 1
ATOM 502 C CA . MET A 1 69 ? -11.148 -0.777 -10.531 1 97.69 69 MET A CA 1
ATOM 503 C C . MET A 1 69 ? -10.5 -0.89 -9.156 1 97.69 69 MET A C 1
ATOM 505 O O . MET A 1 69 ? -11.039 -0.399 -8.164 1 97.69 69 MET A O 1
ATOM 509 N N . LEU A 1 70 ? -9.414 -1.576 -9.086 1 98 70 LEU A N 1
ATOM 510 C CA . LEU A 1 70 ? -8.633 -1.715 -7.859 1 98 70 LEU A CA 1
ATOM 511 C C . LEU A 1 70 ? -7.188 -1.284 -8.078 1 98 70 LEU A C 1
ATOM 513 O O . LEU A 1 70 ? -6.555 -1.703 -9.047 1 98 70 LEU A O 1
ATOM 517 N N . SER A 1 71 ? -6.699 -0.418 -7.25 1 98.12 71 SER A N 1
ATOM 518 C CA . SER A 1 71 ? -5.281 -0.073 -7.254 1 98.12 71 SER A CA 1
ATOM 519 C C . SER A 1 71 ? -4.457 -1.113 -6.5 1 98.12 71 SER A C 1
ATOM 521 O O . SER A 1 71 ? -4.719 -1.387 -5.328 1 98.12 71 SER A O 1
ATOM 523 N N . VAL A 1 72 ? -3.514 -1.708 -7.168 1 98.88 72 VAL A N 1
ATOM 524 C CA . VAL A 1 72 ? -2.604 -2.68 -6.57 1 98.88 72 VAL A CA 1
ATOM 525 C C . VAL A 1 72 ? -1.198 -2.088 -6.484 1 98.88 72 VAL A C 1
ATOM 527 O O . VAL A 1 72 ? -0.635 -1.665 -7.5 1 98.88 72 VAL A O 1
ATOM 530 N N . THR A 1 73 ? -0.67 -1.964 -5.293 1 98.94 73 THR A N 1
ATOM 531 C CA . THR A 1 73 ? 0.675 -1.435 -5.094 1 98.94 73 THR A CA 1
ATOM 532 C C . THR A 1 73 ? 1.578 -2.48 -4.449 1 98.94 73 THR A C 1
ATOM 534 O O . THR A 1 73 ? 1.199 -3.107 -3.457 1 98.94 73 THR A O 1
ATOM 537 N N . PHE A 1 74 ? 2.709 -2.688 -5 1 98.94 74 PHE A N 1
ATOM 538 C CA . PHE A 1 74 ? 3.68 -3.654 -4.5 1 98.94 74 PHE A CA 1
ATOM 539 C C . PHE A 1 74 ? 5.094 -3.088 -4.57 1 98.94 74 PHE A C 1
ATOM 541 O O . PHE A 1 74 ? 5.305 -2.004 -5.113 1 98.94 74 PHE A O 1
ATOM 548 N N . GLN A 1 75 ? 6.035 -3.787 -3.932 1 98.88 75 GLN A N 1
ATOM 549 C CA . GLN A 1 75 ? 7.422 -3.344 -3.832 1 98.88 75 GLN A CA 1
ATOM 550 C C . GLN A 1 75 ? 8.383 -4.418 -4.34 1 98.88 75 GLN A C 1
ATOM 552 O O . GLN A 1 75 ? 8.281 -5.582 -3.949 1 98.88 75 GLN A O 1
ATOM 557 N N . LYS A 1 76 ? 9.211 -3.963 -5.301 1 98.5 76 LYS A N 1
ATOM 558 C CA . LYS A 1 76 ? 10.398 -4.77 -5.578 1 98.5 76 LYS A CA 1
ATOM 559 C C . LYS A 1 76 ? 11.383 -4.727 -4.41 1 98.5 76 LYS A C 1
ATOM 561 O O . LYS A 1 76 ? 12.281 -3.885 -4.383 1 98.5 76 LYS A O 1
ATOM 566 N N . ASN A 1 77 ? 11.148 -5.602 -3.482 1 98.38 77 ASN A N 1
ATOM 567 C CA . ASN A 1 77 ? 11.891 -5.516 -2.227 1 98.38 77 ASN A CA 1
ATOM 568 C C . ASN A 1 77 ? 13.375 -5.77 -2.43 1 98.38 77 ASN A C 1
ATOM 570 O O . ASN A 1 77 ? 14.219 -5.109 -1.817 1 98.38 77 ASN A O 1
ATOM 574 N N . LEU A 1 78 ? 13.742 -6.719 -3.217 1 97.75 78 LEU A N 1
ATOM 575 C CA . LEU A 1 78 ? 15.125 -6.961 -3.617 1 97.75 78 LEU A CA 1
ATOM 576 C C . LEU A 1 78 ? 15.227 -7.141 -5.129 1 97.75 78 LEU A C 1
ATOM 578 O O . LEU A 1 78 ? 14.5 -7.941 -5.715 1 97.75 78 LEU A O 1
ATOM 582 N N . ASP A 1 79 ? 16.125 -6.457 -5.699 1 95.62 79 ASP A N 1
ATOM 583 C CA . ASP A 1 79 ? 16.312 -6.453 -7.145 1 95.62 79 ASP A CA 1
ATOM 584 C C . ASP A 1 79 ? 17.031 -7.723 -7.613 1 95.62 79 ASP A C 1
ATOM 586 O O . ASP A 1 79 ? 18.109 -8.047 -7.117 1 95.62 79 ASP A O 1
ATOM 590 N N . HIS A 1 80 ? 16.484 -8.359 -8.555 1 95.88 80 HIS A N 1
ATOM 591 C CA . HIS A 1 80 ? 17.094 -9.508 -9.203 1 95.88 80 HIS A CA 1
ATOM 592 C C . HIS A 1 80 ? 17.188 -9.305 -10.711 1 95.88 80 HIS A C 1
ATOM 594 O O . HIS A 1 80 ? 17.281 -10.273 -11.469 1 95.88 80 HIS A O 1
ATOM 600 N N . PHE A 1 81 ? 17.203 -8.156 -11.109 1 96.75 81 PHE A N 1
ATOM 601 C CA . PHE A 1 81 ? 17.219 -7.785 -12.523 1 96.75 81 PHE A CA 1
ATOM 602 C C . PHE A 1 81 ? 18.484 -8.297 -13.203 1 96.75 81 PHE A C 1
ATOM 604 O O . PHE A 1 81 ? 19.578 -8.227 -12.625 1 96.75 81 PHE A O 1
ATOM 611 N N . LEU A 1 82 ? 18.25 -8.844 -14.336 1 96.5 82 LEU A N 1
ATOM 612 C CA . LEU A 1 82 ? 19.328 -9.203 -15.258 1 96.5 82 LEU A CA 1
ATOM 613 C C . LEU A 1 82 ? 19.109 -8.57 -16.625 1 96.5 82 LEU A C 1
ATOM 615 O O . LEU A 1 82 ? 18.141 -8.906 -17.328 1 96.5 82 LEU A O 1
ATOM 619 N N . SER A 1 83 ? 20 -7.727 -17.047 1 97 83 SER A N 1
ATOM 620 C CA . SER A 1 83 ? 19.828 -6.953 -18.281 1 97 83 SER A CA 1
ATOM 621 C C . SER A 1 83 ? 19.719 -7.863 -19.5 1 97 83 SER A C 1
ATOM 623 O O . SER A 1 83 ? 18.969 -7.559 -20.438 1 97 83 SER A O 1
ATOM 625 N N . ALA A 1 84 ? 20.406 -8.945 -19.484 1 97.69 84 ALA A N 1
ATOM 626 C CA . ALA A 1 84 ? 20.406 -9.875 -20.609 1 97.69 84 ALA A CA 1
ATOM 627 C C . ALA A 1 84 ? 19.078 -10.633 -20.688 1 97.69 84 ALA A C 1
ATOM 629 O O . ALA A 1 84 ? 18.734 -11.18 -21.75 1 97.69 84 ALA A O 1
ATOM 630 N N . SER A 1 85 ? 18.359 -10.758 -19.578 1 97.88 85 SER A N 1
ATOM 631 C CA . SER A 1 85 ? 17.094 -11.469 -19.531 1 97.88 85 SER A CA 1
ATOM 632 C C . SER A 1 85 ? 16.141 -10.828 -18.531 1 97.88 85 SER A C 1
ATOM 634 O O . SER A 1 85 ? 15.844 -11.398 -17.469 1 97.88 85 SER A O 1
ATOM 636 N N . PRO A 1 86 ? 15.617 -9.703 -18.859 1 98 86 PRO A N 1
ATOM 637 C CA . PRO A 1 86 ? 14.758 -8.984 -17.922 1 98 86 PRO A CA 1
ATOM 638 C C . PRO A 1 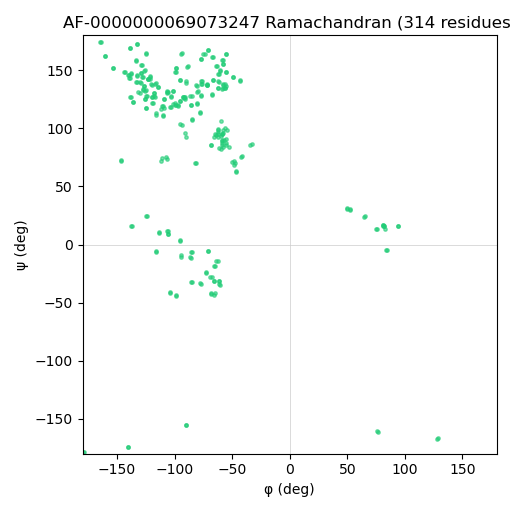86 ? 13.5 -9.773 -17.547 1 98 86 PRO A C 1
ATOM 640 O O . PRO A 1 86 ? 12.914 -10.445 -18.406 1 98 86 PRO A O 1
ATOM 643 N N . GLY A 1 87 ? 13.117 -9.719 -16.297 1 98.38 87 GLY A N 1
ATOM 644 C CA . GLY A 1 87 ? 11.883 -10.312 -15.828 1 98.38 87 GLY A CA 1
ATOM 645 C C . GLY A 1 87 ? 10.695 -9.359 -15.891 1 98.38 87 GLY A C 1
ATOM 646 O O . GLY A 1 87 ? 10.672 -8.453 -16.719 1 98.38 87 GLY A O 1
ATOM 647 N N . ASN A 1 88 ? 9.727 -9.641 -15.047 1 98.75 88 ASN A N 1
ATOM 648 C CA . ASN A 1 88 ? 8.516 -8.82 -14.961 1 98.75 88 ASN A CA 1
ATOM 649 C C . ASN A 1 88 ? 7.742 -9.102 -13.68 1 98.75 88 ASN A C 1
ATOM 651 O O . ASN A 1 88 ? 8.109 -9.984 -12.906 1 98.75 88 ASN A O 1
ATOM 655 N N . PHE A 1 89 ? 6.73 -8.328 -13.477 1 98.88 89 PHE A N 1
ATOM 656 C CA . PHE A 1 89 ? 5.738 -8.508 -12.43 1 98.88 89 PHE A CA 1
ATOM 657 C C . PHE A 1 89 ? 4.359 -8.766 -13.023 1 98.88 89 PHE A C 1
ATOM 659 O O . PHE A 1 89 ? 3.975 -8.141 -14.008 1 98.88 89 PHE A O 1
ATOM 666 N N . THR A 1 90 ? 3.697 -9.672 -12.406 1 98.75 90 THR A N 1
ATOM 667 C CA . THR A 1 90 ? 2.33 -9.914 -12.859 1 98.75 90 THR A CA 1
ATOM 668 C C . THR A 1 90 ? 1.344 -9.727 -11.711 1 98.75 90 THR A C 1
ATOM 670 O O . THR A 1 90 ? 1.642 -10.078 -10.562 1 98.75 90 THR A O 1
ATOM 673 N N . VAL A 1 91 ? 0.196 -9.164 -12.047 1 98.94 91 VAL A N 1
ATOM 674 C CA . VAL A 1 91 ? -0.967 -9.102 -11.172 1 98.94 91 VAL A CA 1
ATOM 675 C C . VAL A 1 91 ? -2.059 -10.031 -11.695 1 98.94 91 VAL A C 1
ATOM 677 O O . VAL A 1 91 ? -2.461 -9.938 -12.852 1 98.94 91 VAL A O 1
ATOM 680 N N . ALA A 1 92 ? -2.482 -10.898 -10.836 1 98.69 92 ALA A N 1
ATOM 681 C CA . ALA A 1 92 ? -3.5 -11.875 -11.219 1 98.69 92 ALA A CA 1
ATOM 682 C C . ALA A 1 92 ? -4.598 -11.969 -10.164 1 98.69 92 ALA A C 1
ATOM 684 O O . ALA A 1 92 ? -4.426 -11.492 -9.039 1 98.69 92 ALA A O 1
ATOM 685 N N . PHE A 1 93 ? -5.684 -12.438 -10.625 1 98.5 93 PHE A N 1
ATOM 686 C CA . PHE A 1 93 ? -6.883 -12.625 -9.812 1 98.5 93 PHE A CA 1
ATOM 687 C C . PHE A 1 93 ? -7.371 -14.062 -9.891 1 98.5 93 PHE A C 1
ATOM 689 O O . PHE A 1 93 ? -7.488 -14.625 -10.984 1 98.5 93 PHE A O 1
ATOM 696 N N . GLY A 1 94 ? -7.664 -14.602 -8.625 1 96.5 94 GLY A N 1
ATOM 697 C CA . GLY A 1 94 ? -8.141 -15.977 -8.734 1 96.5 94 GLY A CA 1
ATOM 698 C C . GLY A 1 94 ? -8.484 -16.594 -7.395 1 96.5 94 GLY A C 1
ATOM 699 O O . GLY A 1 94 ? -8.453 -15.914 -6.367 1 96.5 94 GLY A O 1
ATOM 700 N N . SER A 1 95 ? -8.906 -17.891 -7.512 1 90.44 95 SER A N 1
ATOM 701 C CA . SER A 1 95 ? -9.219 -18.703 -6.34 1 90.44 95 SER A CA 1
ATOM 702 C C . SER A 1 95 ? -7.996 -19.484 -5.863 1 90.44 95 SER A C 1
ATOM 704 O O . SER A 1 95 ? -7.367 -20.203 -6.641 1 90.44 95 SER A O 1
ATOM 706 N N . VAL A 1 96 ? -7.715 -19.297 -4.609 1 80.12 96 VAL A N 1
ATOM 707 C CA . VAL A 1 96 ? -6.531 -19.953 -4.07 1 80.12 96 VAL A CA 1
ATOM 708 C C . VAL A 1 96 ? -6.75 -21.469 -4.035 1 80.12 96 VAL A C 1
ATOM 710 O O . VAL A 1 96 ? -5.859 -22.234 -4.395 1 80.12 96 VAL A O 1
ATOM 713 N N . ALA A 1 97 ? -7.934 -21.875 -3.625 1 77.88 97 ALA A N 1
ATOM 714 C CA . ALA A 1 97 ? -8.258 -23.297 -3.543 1 77.88 97 ALA A CA 1
ATOM 715 C C . ALA A 1 97 ? -8.172 -23.953 -4.914 1 77.88 97 ALA A C 1
ATOM 717 O O . ALA A 1 97 ? -7.719 -25.094 -5.035 1 77.88 97 ALA A O 1
ATOM 718 N N . GLY A 1 98 ? -8.453 -23.234 -5.879 1 73.06 98 GLY A N 1
ATOM 719 C CA . GLY A 1 98 ? -8.477 -23.797 -7.219 1 73.06 98 GLY A CA 1
ATOM 720 C C . GLY A 1 98 ? -7.168 -23.609 -7.965 1 73.06 98 GLY A C 1
ATOM 721 O O . GLY A 1 98 ? -6.969 -24.203 -9.031 1 73.06 98 GLY A O 1
ATOM 722 N N . GLU A 1 99 ? -6.387 -22.844 -7.355 1 74.25 99 GLU A N 1
ATOM 723 C CA . GLU A 1 99 ? -5.094 -22.5 -7.941 1 74.25 99 GLU A CA 1
ATOM 724 C C . GLU A 1 99 ? -5.254 -21.984 -9.375 1 74.25 99 GLU A C 1
ATOM 726 O O . GLU A 1 99 ? -4.473 -22.344 -10.258 1 74.25 99 GLU A O 1
ATOM 731 N N . LYS A 1 100 ? -6.266 -21.406 -9.703 1 87.94 100 LYS A N 1
ATOM 732 C CA . LYS A 1 100 ? -6.516 -20.797 -11.008 1 87.94 100 LYS A CA 1
ATOM 733 C C . LYS A 1 100 ? -6.547 -19.281 -10.922 1 87.94 100 LYS A C 1
ATOM 735 O O . LYS A 1 100 ? -7.43 -18.703 -10.281 1 87.94 100 LYS A O 1
ATOM 740 N N . PHE A 1 101 ? -5.539 -18.734 -11.5 1 96.38 101 PHE A N 1
ATOM 741 C CA . PHE A 1 101 ? -5.426 -17.281 -11.484 1 96.38 101 PHE A CA 1
ATOM 742 C C . PHE A 1 101 ? -5.484 -16.703 -12.891 1 96.38 101 PHE A C 1
ATOM 744 O O . PHE A 1 101 ? -4.793 -17.188 -13.789 1 96.38 101 PHE A O 1
ATOM 751 N N . GLN A 1 102 ? -6.379 -15.773 -13.039 1 97.31 102 GLN A N 1
ATOM 752 C CA . GLN A 1 102 ? -6.465 -15.016 -14.281 1 97.31 102 GLN A CA 1
ATOM 753 C C . GLN A 1 102 ? -5.496 -13.836 -14.273 1 97.31 102 GLN A C 1
ATOM 755 O O . GLN A 1 102 ? -5.52 -13.016 -13.352 1 97.31 102 GLN A O 1
ATOM 760 N N . LEU A 1 103 ? -4.699 -13.75 -15.297 1 98.44 103 LEU A N 1
ATOM 761 C CA . LEU A 1 103 ? -3.789 -12.617 -15.445 1 98.44 103 LEU A CA 1
ATOM 762 C C . LEU A 1 103 ? -4.562 -11.328 -15.703 1 98.44 103 LEU A C 1
ATOM 764 O O . LEU A 1 103 ? -5.422 -11.289 -16.594 1 98.44 103 LEU A O 1
ATOM 768 N N . LEU A 1 104 ? -4.258 -10.328 -14.938 1 98.81 104 LEU A N 1
ATOM 769 C CA . LEU A 1 104 ? -4.914 -9.039 -15.133 1 98.81 104 LEU A CA 1
ATOM 770 C C . LEU A 1 104 ? -3.988 -8.055 -15.836 1 98.81 104 LEU A C 1
ATOM 772 O O . LEU A 1 104 ? -4.434 -7.281 -16.688 1 98.81 104 LEU A O 1
ATOM 776 N N . THR A 1 105 ? -2.719 -8 -15.5 1 98.88 105 THR A N 1
ATOM 777 C CA . THR A 1 105 ? -1.753 -7.121 -16.141 1 98.88 105 THR A CA 1
ATOM 778 C C . THR A 1 105 ? -0.328 -7.605 -15.898 1 98.88 105 THR A C 1
ATOM 780 O O . THR A 1 105 ? -0.094 -8.438 -15.016 1 98.88 105 THR A O 1
ATOM 783 N N . THR A 1 106 ? 0.599 -7.168 -16.656 1 98.88 106 THR A N 1
ATOM 784 C CA . THR A 1 106 ? 2.035 -7.402 -16.547 1 98.88 106 THR A CA 1
ATOM 785 C C . THR A 1 106 ? 2.801 -6.082 -16.547 1 98.88 106 THR A C 1
ATOM 787 O O . THR A 1 106 ? 2.486 -5.18 -17.328 1 98.88 106 THR A O 1
ATOM 790 N N . ILE A 1 107 ? 3.748 -5.977 -15.703 1 98.75 107 ILE A N 1
ATOM 791 C CA . ILE A 1 107 ? 4.637 -4.82 -15.633 1 98.75 107 ILE A CA 1
ATOM 792 C C . ILE A 1 107 ? 6.078 -5.262 -15.875 1 98.75 107 ILE A C 1
ATOM 794 O O . ILE A 1 107 ? 6.613 -6.09 -15.133 1 98.75 107 ILE A O 1
ATOM 798 N N . PRO A 1 108 ? 6.727 -4.73 -16.844 1 98.56 108 PRO A N 1
ATOM 799 C CA . PRO A 1 108 ? 8.117 -5.117 -17.078 1 98.56 108 PRO A CA 1
ATOM 800 C C . PRO A 1 108 ? 9.055 -4.668 -15.961 1 98.56 108 PRO A C 1
ATOM 802 O O . PRO A 1 108 ? 8.875 -3.592 -15.391 1 98.56 108 PRO A O 1
ATOM 805 N N . ASP A 1 109 ? 9.961 -5.488 -15.656 1 98.12 109 ASP A N 1
ATOM 806 C CA . ASP A 1 109 ? 11.086 -5.074 -14.828 1 98.12 109 ASP A CA 1
ATOM 807 C C . ASP A 1 109 ? 12.109 -4.293 -15.648 1 98.12 109 ASP A C 1
ATOM 809 O O . ASP A 1 109 ? 12.797 -4.863 -16.5 1 98.12 109 ASP A O 1
ATOM 813 N N . GLU A 1 110 ? 12.273 -3.031 -15.359 1 97.69 110 GLU A N 1
ATOM 814 C CA . GLU A 1 110 ? 13.148 -2.184 -16.172 1 97.69 110 GLU A CA 1
ATOM 815 C C . GLU A 1 110 ? 14.453 -1.876 -15.438 1 97.69 110 GLU A C 1
ATOM 817 O O . GLU A 1 110 ? 15.141 -0.914 -15.773 1 97.69 110 GLU A O 1
ATOM 822 N N . GLY A 1 111 ? 14.656 -2.611 -14.336 1 97.56 111 GLY A N 1
ATOM 823 C CA . GLY A 1 111 ? 15.938 -2.504 -13.656 1 97.56 111 GLY A CA 1
ATOM 824 C C . GLY A 1 111 ? 15.938 -1.494 -12.523 1 97.56 111 GLY A C 1
ATOM 825 O O . GLY A 1 111 ? 17 -1.021 -12.109 1 97.56 111 GLY A O 1
ATOM 826 N N . GLU A 1 112 ? 14.727 -1.108 -12.086 1 97.88 112 GLU A N 1
ATOM 827 C CA . GLU A 1 112 ? 14.664 -0.214 -10.93 1 97.88 112 GLU A CA 1
ATOM 828 C C . GLU A 1 112 ? 15.359 -0.832 -9.719 1 97.88 112 GLU A C 1
ATOM 830 O O . GLU A 1 112 ? 15.461 -2.057 -9.617 1 97.88 112 GLU A O 1
ATOM 835 N N . LYS A 1 113 ? 15.805 -0.014 -8.82 1 97.44 113 LYS A N 1
ATOM 836 C CA . LYS A 1 113 ? 16.531 -0.479 -7.641 1 97.44 113 LYS A CA 1
ATOM 837 C C . LYS A 1 113 ? 15.602 -1.191 -6.664 1 97.44 113 LYS A C 1
ATOM 839 O O . LYS A 1 113 ? 14.383 -1.087 -6.773 1 97.44 113 LYS A O 1
ATOM 844 N N . SER A 1 114 ? 16.266 -1.866 -5.707 1 98.06 114 SER A N 1
ATOM 845 C CA . SER A 1 114 ? 15.508 -2.455 -4.602 1 98.06 114 SER A CA 1
ATOM 846 C C . SER A 1 114 ? 14.656 -1.407 -3.893 1 98.06 114 SER A C 1
ATOM 848 O O . SER A 1 114 ? 15.016 -0.228 -3.857 1 98.06 114 SER A O 1
ATOM 850 N N . LEU A 1 115 ? 13.492 -1.841 -3.365 1 98.5 115 LEU A N 1
ATOM 851 C CA . LEU A 1 115 ? 12.547 -1.08 -2.551 1 98.5 115 LEU A CA 1
ATOM 852 C C . LEU A 1 115 ? 11.734 -0.122 -3.412 1 98.5 115 LEU A C 1
ATOM 854 O O . LEU A 1 115 ? 11.031 0.748 -2.891 1 98.5 115 LEU A O 1
ATOM 858 N N . THR A 1 116 ? 11.789 -0.296 -4.762 1 98.62 116 THR A N 1
ATOM 859 C CA . THR A 1 116 ? 10.953 0.482 -5.672 1 98.62 116 THR A CA 1
ATOM 860 C C . THR A 1 116 ? 9.5 0.038 -5.582 1 98.62 116 THR A C 1
ATOM 862 O O . THR A 1 116 ? 9.211 -1.16 -5.547 1 98.62 116 THR A O 1
ATOM 865 N N . LEU A 1 117 ? 8.625 1.025 -5.57 1 98.81 117 LEU A N 1
ATOM 866 C CA . LEU A 1 117 ? 7.188 0.761 -5.539 1 98.81 117 LEU A CA 1
ATOM 867 C C . LEU A 1 117 ? 6.602 0.782 -6.949 1 98.81 117 LEU A C 1
ATOM 869 O O . LEU A 1 117 ? 6.996 1.607 -7.773 1 98.81 117 LEU A O 1
ATOM 873 N N . TYR A 1 118 ? 5.684 -0.12 -7.184 1 98.75 118 TYR A N 1
ATOM 874 C CA . TYR A 1 118 ? 4.895 -0.206 -8.406 1 98.75 118 TYR A CA 1
ATOM 875 C C . TYR A 1 118 ? 3.402 -0.149 -8.094 1 98.75 118 TYR A C 1
ATOM 877 O O . TYR A 1 118 ? 2.953 -0.672 -7.074 1 98.75 118 TYR A O 1
ATOM 885 N N . THR A 1 119 ? 2.68 0.51 -8.953 1 98.38 119 THR A N 1
ATOM 886 C CA . THR A 1 119 ? 1.227 0.534 -8.828 1 98.38 119 THR A CA 1
ATOM 887 C C . THR A 1 119 ? 0.569 0.176 -10.164 1 98.38 119 THR A C 1
ATOM 889 O O . THR A 1 119 ? 1.045 0.581 -11.227 1 98.38 119 THR A O 1
ATOM 892 N N . ALA A 1 120 ? -0.468 -0.588 -10.102 1 98.06 120 ALA A N 1
ATOM 893 C CA . ALA A 1 120 ? -1.282 -0.946 -11.258 1 98.06 120 ALA A CA 1
ATOM 894 C C . ALA A 1 120 ? -2.77 -0.802 -10.945 1 98.06 120 ALA A C 1
ATOM 896 O O . ALA A 1 120 ? -3.215 -1.131 -9.844 1 98.06 120 ALA A O 1
ATOM 897 N N . GLN A 1 121 ? -3.457 -0.279 -11.977 1 97.81 121 GLN A N 1
ATOM 898 C CA . GLN A 1 121 ? -4.914 -0.309 -11.914 1 97.81 121 GLN A CA 1
ATOM 899 C C . GLN A 1 121 ? -5.473 -1.528 -12.648 1 97.81 121 GLN A C 1
ATOM 901 O O . GLN A 1 121 ? -5.188 -1.732 -13.828 1 97.81 121 GLN A O 1
ATOM 906 N N . VAL A 1 122 ? -6.266 -2.328 -11.898 1 98.62 122 VAL A N 1
ATOM 907 C CA . VAL A 1 122 ? -6.785 -3.537 -12.531 1 98.62 122 VAL A CA 1
ATOM 908 C C . VAL A 1 122 ? -8.305 -3.578 -12.398 1 98.62 122 VAL A C 1
ATOM 910 O O . VAL A 1 122 ? -8.859 -3.059 -11.422 1 98.62 122 VAL A O 1
ATOM 913 N N . LYS A 1 123 ? -8.938 -4.188 -13.359 1 98.38 123 LYS A N 1
ATOM 914 C CA . LYS A 1 123 ? -10.383 -4.383 -13.336 1 98.38 123 LYS A CA 1
ATOM 915 C C . LYS A 1 123 ? -10.742 -5.73 -12.719 1 98.38 123 LYS A C 1
ATOM 917 O O . LYS A 1 123 ? -10.266 -6.773 -13.18 1 98.38 123 LYS A O 1
ATOM 922 N N . ILE A 1 124 ? -11.609 -5.719 -11.727 1 97.88 124 ILE A N 1
ATOM 923 C CA . ILE A 1 124 ? -12 -6.941 -11.039 1 97.88 124 ILE A CA 1
ATOM 924 C C . ILE A 1 124 ? -13.047 -7.684 -11.867 1 97.88 124 ILE A C 1
ATOM 926 O O . ILE A 1 124 ? -14.016 -7.082 -12.336 1 97.88 124 ILE A O 1
ATOM 930 N N . PRO A 1 125 ? -12.852 -8.984 -12.062 1 97 125 PRO A N 1
ATOM 931 C CA . PRO A 1 125 ? -13.844 -9.758 -12.812 1 97 125 PRO A CA 1
ATOM 932 C C . PRO A 1 125 ? -15.227 -9.711 -12.18 1 97 125 PRO A C 1
ATOM 934 O O . PRO A 1 125 ? -15.359 -9.492 -10.977 1 97 125 PRO A O 1
ATOM 937 N N . MET A 1 126 ? -16.266 -10.023 -13.055 1 97.06 126 MET A N 1
ATOM 938 C CA . MET A 1 126 ? -17.672 -10.039 -12.633 1 97.06 126 MET A CA 1
ATOM 939 C C . MET A 1 126 ? -18.016 -11.359 -11.945 1 97.06 126 MET A C 1
ATOM 941 O O . MET A 1 126 ? -18.75 -12.18 -12.508 1 97.06 126 MET A O 1
ATOM 945 N N . VAL A 1 127 ? -17.484 -11.57 -10.758 1 95.25 127 VAL A N 1
ATOM 946 C CA . VAL A 1 127 ? -17.719 -12.789 -9.992 1 95.25 127 VAL A CA 1
ATOM 947 C C . VAL A 1 127 ? -18.078 -12.438 -8.555 1 95.25 127 VAL A C 1
ATOM 949 O O . VAL A 1 127 ? -18.031 -11.266 -8.164 1 95.25 127 VAL A O 1
ATOM 952 N N . LYS A 1 128 ? -18.469 -13.461 -7.793 1 94.81 128 LYS A N 1
ATOM 953 C CA . LYS A 1 128 ? -18.734 -13.312 -6.363 1 94.81 128 LYS A CA 1
ATOM 954 C C . LYS A 1 128 ? -18.062 -14.43 -5.566 1 94.81 128 LYS A C 1
ATOM 956 O O . LYS A 1 128 ? -17.969 -15.562 -6.039 1 94.81 128 LYS A O 1
ATOM 961 N N . GLY A 1 129 ? -17.625 -14.031 -4.391 1 93.94 129 GLY A N 1
ATOM 962 C CA . GLY A 1 129 ? -17.031 -15.023 -3.506 1 93.94 129 GLY A CA 1
ATOM 963 C C . GLY A 1 129 ? -15.68 -14.609 -2.977 1 93.94 129 GLY A C 1
ATOM 964 O O . GLY A 1 129 ? -15.344 -13.422 -2.969 1 93.94 129 GLY A O 1
ATOM 965 N N . ASN A 1 130 ? -14.961 -15.57 -2.395 1 94.75 130 ASN A N 1
ATOM 966 C CA . ASN A 1 130 ? -13.633 -15.344 -1.836 1 94.75 130 ASN A CA 1
ATOM 967 C C . ASN A 1 130 ? -12.539 -15.633 -2.861 1 94.75 130 ASN A C 1
ATOM 969 O O . ASN A 1 130 ? -12.516 -16.703 -3.461 1 94.75 130 ASN A O 1
ATOM 973 N N . TYR A 1 131 ? -11.695 -14.648 -3.014 1 95.94 131 TYR A N 1
ATOM 974 C CA . TYR A 1 131 ? -10.617 -14.734 -3.992 1 95.94 131 TYR A CA 1
ATOM 975 C C . TYR A 1 131 ? -9.328 -14.125 -3.443 1 95.94 131 TYR A C 1
ATOM 977 O O . TYR A 1 131 ? -9.234 -13.828 -2.25 1 95.94 131 TYR A O 1
ATOM 985 N N . ALA A 1 132 ? -8.344 -14.055 -4.312 1 97.81 132 ALA A N 1
ATOM 986 C CA . ALA A 1 132 ? -7.082 -13.398 -3.967 1 97.81 132 ALA A CA 1
ATOM 987 C C . ALA A 1 132 ? -6.555 -12.578 -5.137 1 97.81 132 ALA A C 1
ATOM 989 O O . ALA A 1 132 ? -6.73 -12.953 -6.297 1 97.81 132 ALA A O 1
ATOM 990 N N . ILE A 1 133 ? -5.969 -11.469 -4.793 1 98.44 133 ILE A N 1
ATOM 991 C CA . ILE A 1 133 ? -5.043 -10.781 -5.691 1 98.44 133 ILE A CA 1
ATOM 992 C C . ILE A 1 133 ? -3.639 -11.359 -5.523 1 98.44 133 ILE A C 1
ATOM 994 O O . ILE A 1 133 ? -3.098 -11.375 -4.418 1 98.44 133 ILE A O 1
ATOM 998 N N . GLN A 1 134 ? -3.094 -11.883 -6.582 1 98.12 134 GLN A N 1
ATOM 999 C CA . GLN A 1 134 ? -1.73 -12.406 -6.566 1 98.12 134 GLN A CA 1
ATOM 1000 C C . GLN A 1 134 ? -0.779 -11.477 -7.312 1 98.12 134 GLN A C 1
ATOM 1002 O O . GLN A 1 134 ? -1.08 -11.031 -8.422 1 98.12 134 GLN A O 1
ATOM 1007 N N . VAL A 1 135 ? 0.311 -11.18 -6.711 1 98.69 135 VAL A N 1
ATOM 1008 C CA . VAL A 1 135 ? 1.414 -10.531 -7.41 1 98.69 135 VAL A CA 1
ATOM 1009 C C . VAL A 1 135 ? 2.619 -11.469 -7.461 1 98.69 135 VAL A C 1
ATOM 1011 O O . VAL A 1 135 ? 2.943 -12.125 -6.469 1 98.69 135 VAL A O 1
ATOM 1014 N N . THR A 1 136 ? 3.246 -11.547 -8.633 1 98.06 136 THR A N 1
ATOM 1015 C CA . THR A 1 136 ? 4.406 -12.406 -8.836 1 98.06 136 THR A CA 1
ATOM 1016 C C . THR A 1 136 ? 5.562 -11.617 -9.438 1 98.06 136 THR A C 1
ATOM 1018 O O . THR A 1 136 ? 5.363 -10.82 -10.359 1 98.06 136 THR A O 1
ATOM 1021 N N . TYR A 1 137 ? 6.668 -11.82 -8.875 1 98.38 137 TYR A N 1
ATOM 1022 C CA . TYR A 1 137 ? 7.91 -11.391 -9.508 1 98.38 137 TYR A CA 1
ATOM 1023 C C . TYR A 1 137 ? 8.547 -12.539 -10.289 1 98.38 137 TYR A C 1
ATOM 1025 O O . TYR A 1 137 ? 9.078 -13.477 -9.703 1 98.38 137 TYR A O 1
ATOM 1033 N N . ASN A 1 138 ? 8.406 -12.484 -11.555 1 98.19 138 ASN A N 1
ATOM 1034 C CA . ASN A 1 138 ? 9.102 -13.398 -12.461 1 98.19 138 ASN A CA 1
ATOM 1035 C C . ASN A 1 138 ? 10.508 -12.906 -12.789 1 98.19 138 ASN A C 1
ATOM 1037 O O . ASN A 1 138 ? 10.672 -11.992 -13.609 1 98.19 138 ASN A O 1
ATOM 1041 N N . THR A 1 139 ? 11.562 -13.531 -12.258 1 97.62 139 THR A N 1
ATOM 1042 C CA . THR A 1 139 ? 12.875 -12.898 -12.219 1 97.62 139 THR A CA 1
ATOM 1043 C C . THR A 1 139 ? 13.625 -13.117 -13.531 1 97.62 139 THR A C 1
ATOM 1045 O O . THR A 1 139 ? 14.43 -12.273 -13.938 1 97.62 139 THR A O 1
ATOM 1048 N N . ASN A 1 140 ? 13.453 -14.203 -14.203 1 97.31 140 ASN A N 1
ATOM 1049 C CA . ASN A 1 140 ? 14.25 -14.609 -15.359 1 97.31 140 ASN A CA 1
ATOM 1050 C C . ASN A 1 140 ? 15.742 -14.516 -15.07 1 97.31 140 ASN A C 1
ATOM 1052 O O . ASN A 1 140 ? 16.516 -14.125 -15.945 1 97.31 140 ASN A O 1
ATOM 1056 N N . ASN A 1 141 ? 16.156 -14.719 -13.891 1 96.44 141 ASN A N 1
ATOM 1057 C CA . ASN A 1 141 ? 17.531 -14.719 -13.391 1 96.44 141 ASN A CA 1
ATOM 1058 C C . ASN A 1 141 ? 17.938 -16.094 -12.867 1 96.44 141 ASN A C 1
ATOM 1060 O O . ASN A 1 141 ? 17.406 -16.547 -11.852 1 96.44 141 ASN A O 1
ATOM 1064 N N . PRO A 1 142 ? 18.828 -16.734 -13.539 1 95.31 142 PRO A N 1
ATOM 1065 C CA . PRO A 1 142 ? 19.219 -18.078 -13.125 1 95.31 142 PRO A CA 1
ATOM 1066 C C . PRO A 1 142 ? 19.859 -18.125 -11.742 1 95.31 142 PRO A C 1
ATOM 1068 O O . PRO A 1 142 ? 19.938 -19.188 -11.125 1 95.31 142 PRO A O 1
ATOM 1071 N N . LYS A 1 143 ? 20.25 -17.016 -11.203 1 93.44 143 LYS A N 1
ATOM 1072 C CA . LYS A 1 143 ? 20.891 -16.953 -9.898 1 93.44 143 LYS A CA 1
ATOM 1073 C C . LYS A 1 143 ? 19.875 -16.641 -8.797 1 93.44 143 LYS A C 1
ATOM 1075 O O . LYS A 1 143 ? 20.25 -16.406 -7.645 1 93.44 143 LYS A O 1
ATOM 1080 N N . ALA A 1 144 ? 18.594 -16.562 -9.195 1 93.94 144 ALA A N 1
ATOM 1081 C CA . ALA A 1 144 ? 17.5 -16.297 -8.266 1 93.94 144 ALA A CA 1
ATOM 1082 C C . ALA A 1 144 ? 16.375 -17.328 -8.43 1 93.94 144 ALA A C 1
ATOM 1084 O O . ALA A 1 144 ? 16.297 -17.984 -9.461 1 93.94 144 ALA A O 1
ATOM 1085 N N . PRO A 1 145 ? 15.617 -17.5 -7.289 1 94.31 145 PRO A N 1
ATOM 1086 C CA . PRO A 1 145 ? 14.383 -18.234 -7.559 1 94.31 145 PRO A CA 1
ATOM 1087 C C . PRO A 1 145 ? 13.609 -17.672 -8.75 1 94.31 145 PRO A C 1
ATOM 1089 O O . PRO A 1 145 ? 13.562 -16.469 -8.945 1 94.31 145 PRO A O 1
ATOM 1092 N N . PRO A 1 146 ? 13 -18.531 -9.5 1 95.69 146 PRO A N 1
ATOM 1093 C CA . PRO A 1 146 ? 12.352 -18.062 -10.727 1 95.69 146 PRO A CA 1
ATOM 1094 C C . PRO A 1 146 ? 11.172 -17.125 -10.461 1 95.69 146 PRO A C 1
ATOM 1096 O O . PRO A 1 146 ? 10.883 -16.25 -11.266 1 95.69 146 PRO A O 1
ATOM 1099 N N . GLN A 1 147 ? 10.516 -17.406 -9.289 1 96.94 147 GLN A N 1
ATOM 1100 C CA . GLN A 1 147 ? 9.344 -16.594 -8.969 1 96.94 147 GLN A CA 1
ATOM 1101 C C . GLN A 1 147 ? 9.258 -16.312 -7.469 1 96.94 147 GLN A C 1
ATOM 1103 O O . GLN A 1 147 ? 9.641 -17.156 -6.656 1 96.94 147 GLN A O 1
ATOM 1108 N N . PHE A 1 148 ? 8.75 -15.219 -7.156 1 97.38 148 PHE A N 1
ATOM 1109 C CA . PHE A 1 148 ? 8.305 -14.844 -5.816 1 97.38 148 PHE A CA 1
ATOM 1110 C C . PHE A 1 148 ? 6.82 -14.492 -5.82 1 97.38 148 PHE A C 1
ATOM 1112 O O . PHE A 1 148 ? 6.332 -13.844 -6.75 1 97.38 148 PHE A O 1
ATOM 1119 N N . TYR A 1 149 ? 6.121 -14.828 -4.727 1 96.56 149 TYR A N 1
ATOM 1120 C CA . TYR A 1 149 ? 4.672 -14.672 -4.695 1 96.56 149 TYR A CA 1
ATOM 1121 C C . TYR A 1 149 ? 4.234 -13.883 -3.463 1 96.56 149 TYR A C 1
ATOM 1123 O O . TYR A 1 149 ? 4.777 -14.07 -2.373 1 96.56 149 TYR A O 1
ATOM 1131 N N . GLN A 1 150 ? 3.207 -13.086 -3.674 1 97.19 150 GLN A N 1
ATOM 1132 C CA . GLN A 1 150 ? 2.402 -12.547 -2.584 1 97.19 150 GLN A CA 1
ATOM 1133 C C . GLN A 1 150 ? 0.919 -12.539 -2.943 1 97.19 150 GLN A C 1
ATOM 1135 O O . GLN A 1 150 ? 0.558 -12.305 -4.098 1 97.19 150 GLN A O 1
ATOM 1140 N N . CYS A 1 151 ? 0.12 -12.766 -1.928 1 97.31 151 CYS A N 1
ATOM 1141 C CA . CYS A 1 151 ? -1.323 -12.719 -2.139 1 97.31 151 CYS A CA 1
ATOM 1142 C C . CYS A 1 151 ? -1.996 -11.82 -1.104 1 97.31 151 CYS A C 1
ATOM 1144 O O . CYS A 1 151 ? -1.551 -11.75 0.042 1 97.31 151 CYS A O 1
ATOM 1146 N N . ALA A 1 152 ? -3.016 -11.203 -1.498 1 97.94 152 ALA A N 1
ATOM 1147 C CA . ALA A 1 152 ? -3.986 -10.539 -0.628 1 97.94 152 ALA A CA 1
ATOM 1148 C C . ALA A 1 152 ? -5.379 -11.141 -0.806 1 97.94 152 ALA A C 1
ATOM 1150 O O . ALA A 1 152 ? -5.895 -11.203 -1.923 1 97.94 152 ALA A O 1
ATOM 1151 N N . ASP A 1 153 ? -5.965 -11.539 0.26 1 97.31 153 ASP A N 1
ATOM 1152 C CA . ASP A 1 153 ? -7.316 -12.086 0.203 1 97.31 153 ASP A CA 1
ATOM 1153 C C . ASP A 1 153 ? -8.352 -10.969 0.031 1 97.31 153 ASP A C 1
ATOM 1155 O O . ASP A 1 153 ? -8.25 -9.922 0.662 1 97.31 153 ASP A O 1
ATOM 1159 N N . VAL A 1 154 ? -9.32 -11.281 -0.84 1 97.06 154 VAL A N 1
ATOM 1160 C CA . VAL A 1 154 ? -10.43 -10.352 -1.038 1 97.06 154 VAL A CA 1
ATOM 1161 C C . VAL A 1 154 ? -11.742 -11.117 -1.113 1 97.06 154 VAL A C 1
ATOM 1163 O O . VAL A 1 154 ? -11.781 -12.266 -1.557 1 97.06 154 VAL A O 1
ATOM 1166 N N . THR A 1 155 ? -12.75 -10.484 -0.634 1 95.5 155 THR A N 1
ATOM 1167 C CA . THR A 1 155 ? -14.117 -10.93 -0.896 1 95.5 155 THR A CA 1
ATOM 1168 C C . THR A 1 155 ? -14.781 -10.055 -1.954 1 95.5 155 THR A C 1
ATOM 1170 O O . THR A 1 155 ? -14.711 -8.828 -1.881 1 95.5 155 THR A O 1
ATOM 1173 N N . VAL A 1 156 ? -15.305 -10.688 -2.969 1 95.88 156 VAL A N 1
ATOM 1174 C CA . VAL A 1 156 ? -16.031 -9.945 -3.996 1 95.88 156 VAL A CA 1
ATOM 1175 C C . VAL A 1 156 ? -17.531 -10.039 -3.736 1 95.88 156 VAL A C 1
ATOM 1177 O O . VAL A 1 156 ? -18.109 -11.133 -3.752 1 95.88 156 VAL A O 1
ATOM 1180 N N . ALA A 1 157 ? -18.109 -8.859 -3.537 1 93.44 157 ALA A N 1
ATOM 1181 C CA . ALA A 1 157 ? -19.531 -8.828 -3.227 1 93.44 157 ALA A CA 1
ATOM 1182 C C . ALA A 1 157 ? -20.156 -7.508 -3.656 1 93.44 157 ALA A C 1
ATOM 1184 O O . ALA A 1 157 ? -19.469 -6.5 -3.805 1 93.44 157 ALA A O 1
ATOM 1185 N N . ASN A 1 158 ? -21.609 -7.547 -4.02 1 78.56 158 ASN A N 1
ATOM 1186 C CA . ASN A 1 158 ? -22.375 -6.344 -4.32 1 78.56 158 ASN A CA 1
ATOM 1187 C C . ASN A 1 158 ? -23.031 -5.773 -3.068 1 78.56 158 ASN A C 1
ATOM 1189 O O . ASN A 1 158 ? -23.641 -6.508 -2.295 1 78.56 158 ASN A O 1
ATOM 1193 N N . LEU A 1 159 ? -22.453 -4.859 -2.455 1 63.16 159 LEU A N 1
ATOM 1194 C CA . LEU A 1 159 ? -23.281 -4.305 -1.385 1 63.16 159 LEU A CA 1
ATOM 1195 C C . LEU A 1 159 ? -24.516 -3.629 -1.95 1 63.16 159 LEU A C 1
ATOM 1197 O O . LEU A 1 159 ? -24.516 -3.143 -3.084 1 63.16 159 LEU A O 1
ATOM 1201 N N . MET B 1 1 ? 34.875 61.062 -22.516 1 39.53 1 MET B N 1
ATOM 1202 C CA . MET B 1 1 ? 33.906 59.969 -22.797 1 39.53 1 MET B CA 1
ATOM 1203 C C . MET B 1 1 ? 33.812 59 -21.625 1 39.53 1 MET B C 1
ATOM 1205 O O . MET B 1 1 ? 34.781 58.312 -21.297 1 39.53 1 MET B O 1
ATOM 1209 N N . SER B 1 2 ? 33.062 59.281 -20.469 1 49.91 2 SER B N 1
ATOM 1210 C CA . SER B 1 2 ? 32.781 58.562 -19.234 1 49.91 2 SER B CA 1
ATOM 1211 C C . SER B 1 2 ? 32.094 57.219 -19.531 1 49.91 2 SER B C 1
ATOM 1213 O O . SER B 1 2 ? 31.062 57.188 -20.188 1 49.91 2 SER B O 1
ATOM 1215 N N . ARG B 1 3 ? 32.844 56.094 -19.625 1 52.53 3 ARG B N 1
ATOM 1216 C CA . ARG B 1 3 ? 32.312 54.75 -19.734 1 52.53 3 ARG B CA 1
ATOM 1217 C C . ARG B 1 3 ? 31.406 54.438 -18.547 1 52.53 3 ARG B C 1
ATOM 1219 O O . ARG B 1 3 ? 31.859 54.469 -17.406 1 52.53 3 ARG B O 1
ATOM 1226 N N . ALA B 1 4 ? 30.109 54.594 -18.672 1 57.12 4 ALA B N 1
ATOM 1227 C CA . ALA B 1 4 ? 29.141 54.125 -17.703 1 57.12 4 ALA B CA 1
ATOM 1228 C C . ALA B 1 4 ? 29.266 52.594 -17.5 1 57.12 4 ALA B C 1
ATOM 1230 O O . ALA B 1 4 ? 29.297 51.844 -18.469 1 57.12 4 ALA B O 1
ATOM 1231 N N . ILE B 1 5 ? 29.953 52.156 -16.453 1 55.53 5 ILE B N 1
ATOM 1232 C CA . ILE B 1 5 ? 30.031 50.75 -16.062 1 55.53 5 ILE B CA 1
ATOM 1233 C C . ILE B 1 5 ? 28.625 50.219 -15.781 1 55.53 5 ILE B C 1
ATOM 1235 O O . ILE B 1 5 ? 27.906 50.781 -14.938 1 55.53 5 ILE B O 1
ATOM 1239 N N . SER B 1 6 ? 27.984 49.594 -16.734 1 56.44 6 SER B N 1
ATOM 1240 C CA . SER B 1 6 ? 26.719 48.875 -16.516 1 56.44 6 SER B CA 1
ATOM 1241 C C . SER B 1 6 ? 26.875 47.781 -15.492 1 56.44 6 SER B C 1
ATOM 1243 O O . SER B 1 6 ? 27.672 46.844 -15.688 1 56.44 6 SER B O 1
ATOM 1245 N N . VAL B 1 7 ? 26.672 48 -14.164 1 55.12 7 VAL B N 1
ATOM 1246 C CA . VAL B 1 7 ? 26.625 46.969 -13.148 1 55.12 7 VAL B CA 1
ATOM 1247 C C . VAL B 1 7 ? 25.453 46.031 -13.422 1 55.12 7 VAL B C 1
ATOM 1249 O O . VAL B 1 7 ? 24.297 46.469 -13.414 1 55.12 7 VAL B O 1
ATOM 1252 N N . SER B 1 8 ? 25.641 45 -14.109 1 53.53 8 SER B N 1
ATOM 1253 C CA . SER B 1 8 ? 24.625 43.969 -14.258 1 53.53 8 SER B CA 1
ATOM 1254 C C . SER B 1 8 ? 24.328 43.312 -12.914 1 53.53 8 SER B C 1
ATOM 1256 O O . SER B 1 8 ? 25.219 42.75 -12.281 1 53.53 8 SER B O 1
ATOM 1258 N N . VAL B 1 9 ? 23.312 43.75 -12.133 1 51.72 9 VAL B N 1
ATOM 1259 C CA . VAL B 1 9 ? 22.828 43.031 -10.938 1 51.72 9 VAL B CA 1
ATOM 1260 C C . VAL B 1 9 ? 22.359 41.625 -11.32 1 51.72 9 VAL B C 1
ATOM 1262 O O . VAL B 1 9 ? 21.406 41.469 -12.078 1 51.72 9 VAL B O 1
ATOM 1265 N N . LEU B 1 10 ? 23.25 40.656 -11.297 1 48.62 10 LEU B N 1
ATOM 1266 C CA . LEU B 1 10 ? 22.859 39.25 -11.391 1 48.62 10 LEU B CA 1
ATOM 1267 C C . LEU B 1 10 ? 21.859 38.906 -10.305 1 48.62 10 LEU B C 1
ATOM 1269 O O . LEU B 1 10 ? 22.188 38.938 -9.117 1 48.62 10 LEU B O 1
ATOM 1273 N N . GLY B 1 11 ? 20.578 39.094 -10.508 1 45.78 11 GLY B N 1
ATOM 1274 C CA . GLY B 1 11 ? 19.578 38.594 -9.586 1 45.78 11 GLY B CA 1
ATOM 1275 C C . GLY B 1 11 ? 19.688 37.094 -9.32 1 45.78 11 GLY B C 1
ATOM 1276 O O . GLY B 1 11 ? 19.578 36.281 -10.242 1 45.78 11 GLY B O 1
ATOM 1277 N N . VAL B 1 12 ? 20.297 36.719 -8.242 1 45.69 12 VAL B N 1
ATOM 1278 C CA . VAL B 1 12 ? 20.266 35.344 -7.777 1 45.69 12 VAL B CA 1
ATOM 1279 C C . VAL B 1 12 ? 18.828 34.906 -7.512 1 45.69 12 VAL B C 1
ATOM 1281 O O . VAL B 1 12 ? 18.188 35.406 -6.582 1 45.69 12 VAL B O 1
ATOM 1284 N N . PHE B 1 13 ? 18.062 34.5 -8.516 1 44.38 13 PHE B N 1
ATOM 1285 C CA . PHE B 1 13 ? 16.812 33.781 -8.289 1 44.38 13 PHE B CA 1
ATOM 1286 C C . PHE B 1 13 ? 17.016 32.562 -7.391 1 44.38 13 PHE B C 1
ATOM 1288 O O . PHE B 1 13 ? 17.594 31.578 -7.816 1 44.38 13 PHE B O 1
ATOM 1295 N N . VAL B 1 14 ? 17.016 32.75 -6.09 1 40.44 14 VAL B N 1
ATOM 1296 C CA . VAL B 1 14 ? 16.953 31.609 -5.172 1 40.44 14 VAL B CA 1
ATOM 1297 C C . VAL B 1 14 ? 15.695 30.781 -5.449 1 40.44 14 VAL B C 1
ATOM 1299 O O . VAL B 1 14 ? 14.578 31.266 -5.27 1 40.44 14 VAL B O 1
ATOM 1302 N N . LEU B 1 15 ? 15.688 29.875 -6.383 1 40.62 15 LEU B N 1
ATOM 1303 C CA . LEU B 1 15 ? 14.633 28.875 -6.461 1 40.62 15 LEU B CA 1
ATOM 1304 C C . LEU B 1 15 ? 14.383 28.234 -5.098 1 40.62 15 LEU B C 1
ATOM 1306 O O . LEU B 1 15 ? 15.211 27.469 -4.602 1 40.62 15 LEU B O 1
ATOM 1310 N N . LEU B 1 16 ? 13.812 28.938 -4.133 1 36.84 16 LEU B N 1
ATOM 1311 C CA . LEU B 1 16 ? 13.297 28.25 -2.943 1 36.84 16 LEU B CA 1
ATOM 1312 C C . LEU B 1 16 ? 12.57 26.969 -3.322 1 36.84 16 LEU B C 1
ATOM 1314 O O . LEU B 1 16 ? 11.477 27.016 -3.879 1 36.84 16 LEU B O 1
ATOM 1318 N N . GLU B 1 17 ? 13.32 26.031 -3.65 1 40.38 17 GLU B N 1
ATOM 1319 C CA . GLU B 1 17 ? 12.609 24.75 -3.689 1 40.38 17 GLU B CA 1
ATOM 1320 C C . GLU B 1 17 ? 11.797 24.547 -2.418 1 40.38 17 GLU B C 1
ATOM 1322 O O . GLU B 1 17 ? 12.359 24.359 -1.336 1 40.38 17 GLU B O 1
ATOM 1327 N N . ALA B 1 18 ? 10.703 25.281 -2.242 1 41.56 18 ALA B N 1
ATOM 1328 C CA . ALA B 1 18 ? 9.812 24.922 -1.146 1 41.56 18 ALA B CA 1
ATOM 1329 C C . ALA B 1 18 ? 9.789 23.406 -0.931 1 41.56 18 ALA B C 1
ATOM 1331 O O . ALA B 1 18 ? 9.422 22.656 -1.835 1 41.56 18 ALA B O 1
ATOM 1332 N N . CYS B 1 19 ? 10.773 22.953 -0.136 1 44.81 19 CYS B N 1
ATOM 1333 C CA . CYS B 1 19 ? 10.844 21.562 0.342 1 44.81 19 CYS B CA 1
ATOM 1334 C C . CYS B 1 19 ? 9.492 21.109 0.873 1 44.81 19 CYS B C 1
ATOM 1336 O O . CYS B 1 19 ? 9.07 21.516 1.957 1 44.81 19 CYS B O 1
ATOM 1338 N N . HIS B 1 20 ? 8.477 21.031 0.154 1 51 20 HIS B N 1
ATOM 1339 C CA . HIS B 1 20 ? 7.148 20.578 0.555 1 51 20 HIS B CA 1
ATOM 1340 C C . HIS B 1 20 ? 7.18 19.125 1.021 1 51 20 HIS B C 1
ATOM 1342 O O . HIS B 1 20 ? 7.73 18.266 0.335 1 51 20 HIS B O 1
ATOM 1348 N N . ALA B 1 21 ? 7.215 18.984 2.436 1 53.97 21 ALA B N 1
ATOM 1349 C CA . ALA B 1 21 ? 6.988 17.641 2.949 1 53.97 21 ALA B CA 1
ATOM 1350 C C . ALA B 1 21 ? 5.84 16.953 2.213 1 53.97 21 ALA B C 1
ATOM 1352 O O . ALA B 1 21 ? 4.977 17.625 1.638 1 53.97 21 ALA B O 1
ATOM 1353 N N . HIS B 1 22 ? 6.02 15.461 1.935 1 89.5 22 HIS B N 1
ATOM 1354 C CA . HIS B 1 22 ? 4.984 14.781 1.165 1 89.5 22 HIS B CA 1
ATOM 1355 C C . HIS B 1 22 ? 4.637 13.43 1.785 1 89.5 22 HIS B C 1
ATOM 1357 O O . HIS B 1 22 ? 5.508 12.75 2.324 1 89.5 22 HIS B O 1
ATOM 1363 N N . LEU B 1 23 ? 3.455 13.336 2.062 1 98 23 LEU B N 1
ATOM 1364 C CA . LEU B 1 23 ? 2.875 12.109 2.604 1 98 23 LEU B CA 1
ATOM 1365 C C . LEU B 1 23 ? 2.035 11.391 1.55 1 98 23 LEU B C 1
ATOM 1367 O O . LEU B 1 23 ? 1.181 12.008 0.909 1 98 23 LEU B O 1
ATOM 1371 N N . CYS B 1 24 ? 2.33 10.078 1.421 1 98.44 24 CYS B N 1
ATOM 1372 C CA . CYS B 1 24 ? 1.488 9.25 0.56 1 98.44 24 CYS B CA 1
ATOM 1373 C C . CYS B 1 24 ? 0.833 8.125 1.352 1 98.44 24 CYS B C 1
ATOM 1375 O O . CYS B 1 24 ? 1.466 7.52 2.217 1 98.44 24 CYS B O 1
ATOM 1377 N N . LEU B 1 25 ? -0.438 7.875 1.109 1 98.81 25 LEU B N 1
ATOM 1378 C CA . LEU B 1 25 ? -1.171 6.75 1.679 1 98.81 25 LEU B CA 1
ATOM 1379 C C . LEU B 1 25 ? -1.35 5.641 0.647 1 98.81 25 LEU B C 1
ATOM 1381 O O . LEU B 1 25 ? -2.008 5.84 -0.377 1 98.81 25 LEU B O 1
ATOM 1385 N N . ILE B 1 26 ? -0.807 4.48 0.909 1 98.88 26 ILE B N 1
ATOM 1386 C CA . ILE B 1 26 ? -0.705 3.418 -0.085 1 98.88 26 ILE B CA 1
ATOM 1387 C C . ILE B 1 26 ? -1.837 2.412 0.116 1 98.88 26 ILE B C 1
ATOM 1389 O O . ILE B 1 26 ? -2.459 1.968 -0.852 1 98.88 26 ILE B O 1
ATOM 1393 N N . SER B 1 27 ? -2.125 2.016 1.414 1 98.69 27 SER B N 1
ATOM 1394 C CA . SER B 1 27 ? -3.162 1.038 1.725 1 98.69 27 SER B CA 1
ATOM 1395 C C . SER B 1 27 ? -3.971 1.459 2.947 1 98.69 27 SER B C 1
ATOM 1397 O O . SER B 1 27 ? -3.416 1.625 4.035 1 98.69 27 SER B O 1
ATOM 1399 N N . PRO B 1 28 ? -5.254 1.501 2.826 1 98.5 28 PRO B N 1
ATOM 1400 C CA . PRO B 1 28 ? -5.926 1.547 1.526 1 98.5 28 PRO B CA 1
ATOM 1401 C C . PRO B 1 28 ? -5.453 2.709 0.656 1 98.5 28 PRO B C 1
ATOM 1403 O O . PRO B 1 28 ? -4.789 3.625 1.151 1 98.5 28 PRO B O 1
ATOM 1406 N N . THR B 1 29 ? -5.734 2.67 -0.592 1 98.31 29 THR B N 1
ATOM 1407 C CA . THR B 1 29 ? -5.168 3.613 -1.55 1 98.31 29 THR B CA 1
ATOM 1408 C C . THR B 1 29 ? -5.773 5 -1.362 1 98.31 29 THR B C 1
ATOM 1410 O O . THR B 1 29 ? -6.988 5.141 -1.214 1 98.31 29 THR B O 1
ATOM 1413 N N . GLN B 1 30 ? -4.945 5.949 -1.425 1 97.88 30 GLN B N 1
ATOM 1414 C CA . GLN B 1 30 ? -5.348 7.34 -1.235 1 97.88 30 GLN B CA 1
ATOM 1415 C C . GLN B 1 30 ? -6.242 7.812 -2.377 1 97.88 30 GLN B C 1
ATOM 1417 O O . GLN B 1 30 ? -6.234 7.23 -3.463 1 97.88 30 GLN B O 1
ATOM 1422 N N . ARG B 1 31 ? -6.953 8.945 -2.004 1 96.94 31 ARG B N 1
ATOM 1423 C CA . ARG B 1 31 ? -7.555 9.719 -3.086 1 96.94 31 ARG B CA 1
ATOM 1424 C C . ARG B 1 31 ? -6.492 10.227 -4.055 1 96.94 31 ARG B C 1
ATOM 1426 O O . ARG B 1 31 ? -5.387 10.586 -3.639 1 96.94 31 ARG B O 1
ATOM 1433 N N . GLY B 1 32 ? -6.883 10.367 -5.316 1 94.94 32 GLY B N 1
ATOM 1434 C CA . GLY B 1 32 ? -5.941 10.867 -6.309 1 94.94 32 GLY B CA 1
ATOM 1435 C C . GLY B 1 32 ? -4.93 9.82 -6.738 1 94.94 32 GLY B C 1
ATOM 1436 O O . GLY B 1 32 ? -5.105 8.633 -6.477 1 94.94 32 GLY B O 1
ATOM 1437 N N . SER B 1 33 ? -3.811 10.25 -7.324 1 95.12 33 SER B N 1
ATOM 1438 C CA . SER B 1 33 ? -2.875 9.359 -8.008 1 95.12 33 SER B CA 1
ATOM 1439 C C . SER B 1 33 ? -1.696 9 -7.109 1 95.12 33 SER B C 1
ATOM 1441 O O . SER B 1 33 ? -1.33 9.773 -6.219 1 95.12 33 SER B O 1
ATOM 1443 N N . LEU B 1 34 ? -1.126 7.852 -7.34 1 97.19 34 LEU B N 1
ATOM 1444 C CA . LEU B 1 34 ? 0.138 7.461 -6.723 1 97.19 34 LEU B CA 1
ATOM 1445 C C . LEU B 1 34 ? 1.278 7.527 -7.734 1 97.19 34 LEU B C 1
ATOM 1447 O O . LEU B 1 34 ? 2.383 7.051 -7.461 1 97.19 34 LEU B O 1
ATOM 1451 N N . ALA B 1 35 ? 0.982 8.086 -8.906 1 96.75 35 ALA B N 1
ATOM 1452 C CA . ALA B 1 35 ? 2.037 8.25 -9.906 1 96.75 35 ALA B CA 1
ATOM 1453 C C . ALA B 1 35 ? 3.205 9.055 -9.336 1 96.75 35 ALA B C 1
ATOM 1455 O O . ALA B 1 35 ? 3.004 10.062 -8.648 1 96.75 35 ALA B O 1
ATOM 1456 N N . GLY B 1 36 ? 4.43 8.562 -9.586 1 96.81 36 GLY B N 1
ATOM 1457 C CA . GLY B 1 36 ? 5.621 9.281 -9.156 1 96.81 36 GLY B CA 1
ATOM 1458 C C . GLY B 1 36 ? 5.965 9.039 -7.695 1 96.81 36 GLY B C 1
ATOM 1459 O O . GLY B 1 36 ? 6.773 9.766 -7.121 1 96.81 36 GLY B O 1
ATOM 1460 N N . ILE B 1 37 ? 5.441 8.055 -7.055 1 97.69 37 ILE B N 1
ATOM 1461 C CA . ILE B 1 37 ? 5.531 7.852 -5.609 1 97.69 37 ILE B CA 1
ATOM 1462 C C . ILE B 1 37 ? 6.984 7.594 -5.215 1 97.69 37 ILE B C 1
ATOM 1464 O O . ILE B 1 37 ? 7.371 7.828 -4.07 1 97.69 37 ILE B O 1
ATOM 1468 N N . ASN B 1 38 ? 7.852 7.223 -6.105 1 98.38 38 ASN B N 1
ATOM 1469 C CA . ASN B 1 38 ? 9.242 6.906 -5.785 1 98.38 38 ASN B CA 1
ATOM 1470 C C . ASN B 1 38 ? 10.109 8.156 -5.777 1 98.38 38 ASN B C 1
ATOM 1472 O O . ASN B 1 38 ? 11.289 8.102 -5.418 1 98.38 38 ASN B O 1
ATOM 1476 N N . LYS B 1 39 ? 9.578 9.234 -6.148 1 97.06 39 LYS B N 1
ATOM 1477 C CA . LYS B 1 39 ? 10.289 10.508 -6.145 1 97.06 39 LYS B CA 1
ATOM 1478 C C . LYS B 1 39 ? 9.984 11.305 -4.883 1 97.06 39 LYS B C 1
ATOM 1480 O O . LYS B 1 39 ? 8.828 11.648 -4.629 1 97.06 39 LYS B O 1
ATOM 1485 N N . GLN B 1 40 ? 11.008 11.57 -4.141 1 96.69 40 GLN B N 1
ATOM 1486 C CA . GLN B 1 40 ? 10.781 12.43 -2.977 1 96.69 40 GLN B CA 1
ATOM 1487 C C . GLN B 1 40 ? 10.195 13.773 -3.387 1 96.69 40 GLN B C 1
ATOM 1489 O O . GLN B 1 40 ? 10.609 14.359 -4.391 1 96.69 40 GLN B O 1
ATOM 1494 N N . GLY B 1 41 ? 9.227 14.25 -2.658 1 95.75 41 GLY B N 1
ATOM 1495 C CA . GLY B 1 41 ? 8.609 15.531 -2.955 1 95.75 41 GLY B CA 1
ATOM 1496 C C . GLY B 1 41 ? 7.566 15.453 -4.055 1 95.75 41 GLY B C 1
ATOM 1497 O O . GLY B 1 41 ? 7.215 16.469 -4.66 1 95.75 41 GLY B O 1
ATOM 1498 N N . ASN B 1 42 ? 7.145 14.227 -4.324 1 95.62 42 ASN B N 1
ATOM 1499 C CA . ASN B 1 42 ? 6.129 14.008 -5.344 1 95.62 42 ASN B CA 1
ATOM 1500 C C . ASN B 1 42 ? 4.871 14.836 -5.07 1 95.62 42 ASN B C 1
ATOM 1502 O O . ASN B 1 42 ? 4.387 14.875 -3.938 1 95.62 42 ASN B O 1
ATOM 1506 N N . GLU B 1 43 ? 4.273 15.477 -6.07 1 94.81 43 GLU B N 1
ATOM 1507 C CA . GLU B 1 43 ? 3.139 16.375 -5.922 1 94.81 43 GLU B CA 1
ATOM 1508 C C . GLU B 1 43 ? 1.883 15.617 -5.496 1 94.81 43 GLU B C 1
ATOM 1510 O O . GLU B 1 43 ? 1.021 16.172 -4.809 1 94.81 43 GLU B O 1
ATOM 1515 N N . ASN B 1 44 ? 1.761 14.391 -5.824 1 95.81 44 ASN B N 1
ATOM 1516 C CA . ASN B 1 44 ? 0.601 13.586 -5.457 1 95.81 44 ASN B CA 1
ATOM 1517 C C . ASN B 1 44 ? 0.584 13.273 -3.965 1 95.81 44 ASN B C 1
ATOM 1519 O O . ASN B 1 44 ? -0.425 12.805 -3.436 1 95.81 44 ASN B O 1
ATOM 1523 N N . CYS B 1 45 ? 1.615 13.664 -3.311 1 96.62 45 CYS B N 1
ATOM 1524 C CA . CYS B 1 45 ? 1.759 13.414 -1.88 1 96.62 45 CYS B CA 1
ATOM 1525 C C . CYS B 1 45 ? 1.731 14.727 -1.098 1 96.62 45 CYS B C 1
ATOM 1527 O O . CYS B 1 45 ? 2.049 14.75 0.093 1 96.62 45 CYS B O 1
ATOM 1529 N N . PHE B 1 46 ? 1.373 15.805 -1.802 1 95.88 46 PHE B N 1
ATOM 1530 C CA . PHE B 1 46 ? 1.442 17.156 -1.248 1 95.88 46 PHE B CA 1
ATOM 1531 C C . PHE B 1 46 ? 0.045 17.719 -1.0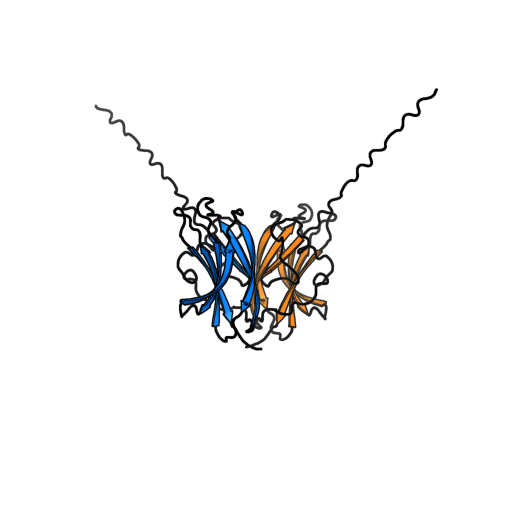26 1 95.88 46 PHE B C 1
ATOM 1533 O O . PHE B 1 46 ? -0.385 18.625 -1.746 1 95.88 46 PHE B O 1
ATOM 1540 N N . GLN B 1 47 ? -0.669 17.25 0.007 1 95.5 47 GLN B N 1
ATOM 1541 C CA . GLN B 1 47 ? -1.962 17.812 0.381 1 95.5 47 GLN B CA 1
ATOM 1542 C C . GLN B 1 47 ? -1.881 18.531 1.728 1 95.5 47 GLN B C 1
ATOM 1544 O O . GLN B 1 47 ? -1.747 17.891 2.77 1 95.5 47 GLN B O 1
ATOM 1549 N N . ILE B 1 48 ? -2.119 19.844 1.75 1 95.69 48 ILE B N 1
ATOM 1550 C CA . ILE B 1 48 ? -1.871 20.594 2.977 1 95.69 48 ILE B CA 1
ATOM 1551 C C . ILE B 1 48 ? -3.182 21.172 3.502 1 95.69 48 ILE B C 1
ATOM 1553 O O . ILE B 1 48 ? -3.205 21.812 4.559 1 95.69 48 ILE B O 1
ATOM 1557 N N . LYS B 1 49 ? -4.219 20.984 2.713 1 91.94 49 LYS B N 1
ATOM 1558 C CA . LYS B 1 49 ? -5.52 21.438 3.191 1 91.94 49 LYS B CA 1
ATOM 1559 C C . LYS B 1 49 ? -6.348 20.266 3.727 1 91.94 49 LYS B C 1
ATOM 1561 O O . LYS B 1 49 ? -6.688 19.344 2.98 1 91.94 49 LYS B O 1
ATOM 1566 N N . GLY B 1 50 ? -6.734 20.266 4.902 1 90.44 50 GLY B N 1
ATOM 1567 C CA . GLY B 1 50 ? -7.551 19.25 5.531 1 90.44 50 GLY B CA 1
ATOM 1568 C C . GLY B 1 50 ? -9.008 19.297 5.094 1 90.44 50 GLY B C 1
ATOM 1569 O O . GLY B 1 50 ? -9.453 20.281 4.512 1 90.44 50 GLY B O 1
ATOM 1570 N N . PRO B 1 51 ? -9.688 18.156 5.41 1 93.75 51 PRO B N 1
ATOM 1571 C CA . PRO B 1 51 ? -9.195 16.922 6.051 1 93.75 51 PRO B CA 1
ATOM 1572 C C . PRO B 1 51 ? -8.602 15.938 5.051 1 93.75 51 PRO B C 1
ATOM 1574 O O . PRO B 1 51 ? -7.918 14.992 5.449 1 93.75 51 PRO B O 1
ATOM 1577 N N . CYS B 1 52 ? -8.773 16.125 3.738 1 94 52 CYS B N 1
ATOM 1578 C CA . CYS B 1 52 ? -8.375 15.094 2.789 1 94 52 CYS B CA 1
ATOM 1579 C C . CYS B 1 52 ? -7.664 15.703 1.586 1 94 52 CYS B C 1
ATOM 1581 O O . CYS B 1 52 ? -7.551 15.07 0.538 1 94 52 CYS B O 1
ATOM 1583 N N . GLY B 1 53 ? -7.203 16.922 1.64 1 88.81 53 GLY B N 1
ATOM 1584 C CA . GLY B 1 53 ? -6.43 17.547 0.573 1 88.81 53 GLY B CA 1
ATOM 1585 C C . GLY B 1 53 ? -7.285 18.109 -0.541 1 88.81 53 GLY B C 1
ATOM 1586 O O . GLY B 1 53 ? -6.816 18.281 -1.667 1 88.81 53 GLY B O 1
ATOM 1587 N N . LYS B 1 54 ? -8.422 18.297 -0.45 1 85.5 54 LYS B N 1
ATOM 1588 C CA . LYS B 1 54 ? -9.375 18.828 -1.42 1 85.5 54 LYS B CA 1
ATOM 1589 C C . LYS B 1 54 ? -9.516 17.891 -2.623 1 85.5 54 LYS B C 1
ATOM 1591 O O . LYS B 1 54 ? -9.633 18.359 -3.76 1 85.5 54 LYS B O 1
ATOM 1596 N N . LEU B 1 55 ? -9.242 16.719 -2.5 1 92.06 55 LEU B N 1
ATOM 1597 C CA . LEU B 1 55 ? -9.391 15.734 -3.566 1 92.06 55 LEU B CA 1
ATOM 1598 C C . LEU B 1 55 ? -10.773 15.094 -3.529 1 92.06 55 LEU B C 1
ATOM 1600 O O . LEU B 1 55 ? -11.328 14.859 -2.451 1 92.06 55 LEU B O 1
ATOM 1604 N N . PRO B 1 56 ? -11.289 14.891 -4.652 1 92.94 56 PRO B N 1
ATOM 1605 C CA . PRO B 1 56 ? -12.594 14.234 -4.672 1 92.94 56 PRO B CA 1
ATOM 1606 C C . PRO B 1 56 ? -12.547 12.805 -4.129 1 92.94 56 PRO B C 1
ATOM 1608 O O . PRO B 1 56 ? -11.516 12.148 -4.215 1 92.94 56 PRO B O 1
ATOM 1611 N N . ALA B 1 57 ? -13.734 12.391 -3.611 1 93 57 ALA B N 1
ATOM 1612 C CA . ALA B 1 57 ? -13.859 11.016 -3.143 1 93 57 ALA B CA 1
ATOM 1613 C C . ALA B 1 57 ? -13.656 10.023 -4.285 1 93 57 ALA B C 1
ATOM 1615 O O . ALA B 1 57 ? -13.977 10.32 -5.438 1 93 57 ALA B O 1
ATOM 1616 N N . SER B 1 58 ? -13.062 8.875 -3.869 1 90.44 58 SER B N 1
ATOM 1617 C CA . SER B 1 58 ? -12.906 7.812 -4.859 1 90.44 58 SER B CA 1
ATOM 1618 C C . SER B 1 58 ? -14.227 7.082 -5.098 1 90.44 58 SER B C 1
ATOM 1620 O O . SER B 1 58 ? -14.969 6.816 -4.156 1 90.44 58 SER B O 1
ATOM 1622 N N . LYS B 1 59 ? -14.445 6.77 -6.32 1 84.12 59 LYS B N 1
ATOM 1623 C CA . LYS B 1 59 ? -15.633 5.996 -6.66 1 84.12 59 LYS B CA 1
ATOM 1624 C C . LYS B 1 59 ? -15.445 4.52 -6.332 1 84.12 59 LYS B C 1
ATOM 1626 O O . LYS B 1 59 ? -16.406 3.826 -5.973 1 84.12 59 LYS B O 1
ATOM 1631 N N . ASP B 1 60 ? -14.25 4.109 -6.484 1 86.38 60 ASP B N 1
ATOM 1632 C CA . ASP B 1 60 ? -13.945 2.693 -6.297 1 86.38 60 ASP B CA 1
ATOM 1633 C C . ASP B 1 60 ? -13.195 2.463 -4.988 1 86.38 60 ASP B C 1
ATOM 1635 O O . ASP B 1 60 ? -12.023 2.072 -5.004 1 86.38 60 ASP B O 1
ATOM 1639 N N . ASN B 1 61 ? -13.938 2.568 -3.9 1 91.94 61 ASN B N 1
ATOM 1640 C CA . ASN B 1 61 ? -13.344 2.354 -2.584 1 91.94 61 ASN B CA 1
ATOM 1641 C C . ASN B 1 61 ? -13.516 0.91 -2.121 1 91.94 61 ASN B C 1
ATOM 1643 O O . ASN B 1 61 ? -14.25 0.137 -2.746 1 91.94 61 ASN B O 1
ATOM 1647 N N . VAL B 1 62 ? -12.773 0.538 -1.119 1 96.06 62 VAL B N 1
ATOM 1648 C CA . VAL B 1 62 ? -12.906 -0.808 -0.573 1 96.06 62 VAL B CA 1
ATOM 1649 C C . VAL B 1 62 ? -13.969 -0.817 0.523 1 96.06 62 VAL B C 1
ATOM 1651 O O . VAL B 1 62 ? -14.258 0.22 1.124 1 96.06 62 VAL B O 1
ATOM 1654 N N . ILE B 1 63 ? -14.562 -1.941 0.704 1 96.62 63 ILE B N 1
ATOM 1655 C CA . ILE B 1 63 ? -15.516 -2.18 1.785 1 96.62 63 ILE B CA 1
ATOM 1656 C C . ILE B 1 63 ? -14.828 -2.945 2.914 1 96.62 63 ILE B C 1
ATOM 1658 O O . ILE B 1 63 ? -14.094 -3.904 2.668 1 96.62 63 ILE B O 1
ATOM 1662 N N . ILE B 1 64 ? -15 -2.496 4.121 1 97.19 64 ILE B N 1
ATOM 1663 C CA . ILE B 1 64 ? -14.453 -3.131 5.316 1 97.19 64 ILE B CA 1
ATOM 1664 C C . ILE B 1 64 ? -15.586 -3.416 6.309 1 97.19 64 ILE B C 1
ATOM 1666 O O . ILE B 1 64 ? -16.672 -2.865 6.184 1 97.19 64 ILE B O 1
ATOM 1670 N N . ARG B 1 65 ? -15.273 -4.242 7.258 1 96.44 65 ARG B N 1
ATOM 1671 C CA . ARG B 1 65 ? -16.297 -4.621 8.227 1 96.44 65 ARG B CA 1
ATOM 1672 C C . ARG B 1 65 ? -16.156 -3.83 9.523 1 96.44 65 ARG B C 1
ATOM 1674 O O . ARG B 1 65 ? -15.031 -3.488 9.922 1 96.44 65 ARG B O 1
ATOM 1681 N N . PRO B 1 66 ? -17.375 -3.639 10.109 1 96.5 66 PRO B N 1
ATOM 1682 C CA . PRO B 1 66 ? -17.25 -3.053 11.445 1 96.5 66 PRO B CA 1
ATOM 1683 C C . PRO B 1 66 ? -16.406 -3.916 12.391 1 96.5 66 PRO B C 1
ATOM 1685 O O . PRO B 1 66 ? -16.547 -5.141 12.391 1 96.5 66 PRO B O 1
ATOM 1688 N N . GLY B 1 67 ? -15.531 -3.281 13.078 1 96.81 67 GLY B N 1
ATOM 1689 C CA . GLY B 1 67 ? -14.797 -3.979 14.117 1 96.81 67 GLY B CA 1
ATOM 1690 C C . GLY B 1 67 ? -13.586 -4.73 13.602 1 96.81 67 GLY B C 1
ATOM 1691 O O . GLY B 1 67 ? -12.781 -5.242 14.383 1 96.81 67 GLY B O 1
ATOM 1692 N N . GLN B 1 68 ? -13.383 -4.762 12.32 1 96.75 68 GLN B N 1
ATOM 1693 C CA . GLN B 1 68 ? -12.25 -5.535 11.805 1 96.75 68 GLN B CA 1
ATOM 1694 C C . GLN B 1 68 ? -10.938 -4.793 12.016 1 96.75 68 GLN B C 1
ATOM 1696 O O . GLN B 1 68 ? -10.93 -3.578 12.234 1 96.75 68 GLN B O 1
ATOM 1701 N N . MET B 1 69 ? -9.82 -5.559 11.984 1 97.81 69 MET B N 1
ATOM 1702 C CA . MET B 1 69 ? -8.492 -4.949 11.891 1 97.81 69 MET B CA 1
ATOM 1703 C C . MET B 1 69 ? -8.172 -4.566 10.445 1 97.81 69 MET B C 1
ATOM 1705 O O . MET B 1 69 ? -8.492 -5.312 9.516 1 97.81 69 MET B O 1
ATOM 1709 N N . LEU B 1 70 ? -7.633 -3.422 10.266 1 98.06 70 LEU B N 1
ATOM 1710 C CA . LEU B 1 70 ? -7.199 -2.943 8.961 1 98.06 70 LEU B CA 1
ATOM 1711 C C . LEU B 1 70 ? -5.723 -2.551 8.984 1 98.06 70 LEU B C 1
ATOM 1713 O O . LEU B 1 70 ? -5.285 -1.827 9.883 1 98.06 70 LEU B O 1
ATOM 1717 N N . SER B 1 71 ? -4.957 -3.059 8.086 1 98.19 71 SER B N 1
ATOM 1718 C CA . SER B 1 71 ? -3.578 -2.615 7.895 1 98.19 71 SER B CA 1
ATOM 1719 C C . SER B 1 71 ? -3.516 -1.326 7.086 1 98.19 71 SER B C 1
ATOM 1721 O O . SER B 1 71 ? -4.023 -1.268 5.965 1 98.19 71 SER B O 1
ATOM 1723 N N . VAL B 1 72 ? -2.949 -0.308 7.656 1 98.88 72 VAL B N 1
ATOM 1724 C CA . VAL B 1 72 ? -2.76 0.975 6.984 1 98.88 72 VAL B CA 1
ATOM 1725 C C . VAL B 1 72 ? -1.274 1.201 6.711 1 98.88 72 VAL B C 1
ATOM 1727 O O . VAL B 1 72 ? -0.455 1.167 7.633 1 98.88 72 VAL B O 1
ATOM 1730 N N . THR B 1 73 ? -0.908 1.332 5.461 1 98.94 73 THR B N 1
ATOM 1731 C CA . THR B 1 73 ? 0.48 1.572 5.082 1 98.94 73 THR B CA 1
ATOM 1732 C C . THR B 1 73 ? 0.622 2.912 4.367 1 98.94 73 THR B C 1
ATOM 1734 O O . THR B 1 73 ? -0.145 3.219 3.451 1 98.94 73 THR B O 1
ATOM 1737 N N . PHE B 1 74 ? 1.539 3.701 4.781 1 98.94 74 PHE B N 1
ATOM 1738 C CA . PHE B 1 74 ? 1.798 5.012 4.199 1 98.94 74 PHE B CA 1
ATOM 1739 C C . PHE B 1 74 ? 3.295 5.266 4.078 1 98.94 74 PHE B C 1
ATOM 1741 O O . PHE B 1 74 ? 4.105 4.473 4.559 1 98.94 74 PHE B O 1
ATOM 1748 N N . GLN B 1 75 ? 3.652 6.332 3.363 1 98.88 75 GLN B N 1
ATOM 1749 C CA . GLN B 1 75 ? 5.043 6.668 3.084 1 98.88 75 GLN B CA 1
ATOM 1750 C C . GLN B 1 75 ? 5.359 8.102 3.508 1 98.88 75 GLN B C 1
ATOM 1752 O O . GLN B 1 75 ? 4.621 9.031 3.168 1 98.88 75 GLN B O 1
ATOM 1757 N N . LYS B 1 76 ? 6.406 8.18 4.352 1 98.5 76 LYS B N 1
ATOM 1758 C CA . LYS B 1 76 ? 7.027 9.492 4.512 1 98.5 76 LYS B CA 1
ATOM 1759 C C . LYS B 1 76 ? 7.734 9.922 3.229 1 98.5 76 LYS B C 1
ATOM 1761 O O . LYS B 1 76 ? 8.93 9.68 3.061 1 98.5 76 LYS B O 1
ATOM 1766 N N . ASN B 1 77 ? 6.984 10.516 2.357 1 98.38 77 ASN B N 1
ATOM 1767 C CA . ASN B 1 77 ? 7.496 10.781 1.016 1 98.38 77 ASN B CA 1
ATOM 1768 C C . ASN B 1 77 ? 8.648 11.781 1.042 1 98.38 77 ASN B C 1
ATOM 1770 O O . ASN B 1 77 ? 9.633 11.617 0.318 1 98.38 77 ASN B O 1
ATOM 1774 N N . LEU B 1 78 ? 8.547 12.82 1.797 1 97.81 78 LEU B N 1
ATOM 1775 C CA . LEU B 1 78 ? 9.641 13.758 2.031 1 97.81 78 LEU B CA 1
ATOM 1776 C C . LEU B 1 78 ? 9.82 14.016 3.523 1 97.81 78 LEU B C 1
ATOM 1778 O O . LEU B 1 78 ? 8.859 14.352 4.219 1 97.81 78 LEU B O 1
ATOM 1782 N N . ASP B 1 79 ? 11 13.914 3.977 1 95.69 79 ASP B N 1
ATOM 1783 C CA . ASP B 1 79 ? 11.344 14.047 5.391 1 95.69 79 ASP B CA 1
ATOM 1784 C C . ASP B 1 79 ? 11.344 15.516 5.812 1 95.69 79 ASP B C 1
ATOM 1786 O O . ASP B 1 79 ? 12.031 16.344 5.207 1 95.69 79 ASP B O 1
ATOM 1790 N N . HIS B 1 80 ? 10.648 15.82 6.828 1 96.06 80 HIS B N 1
ATOM 1791 C CA . HIS B 1 80 ? 10.648 17.141 7.441 1 96.06 80 HIS B CA 1
ATOM 1792 C C . HIS B 1 80 ? 11.008 17.078 8.922 1 96.06 80 HIS B C 1
ATOM 1794 O O . HIS B 1 80 ? 10.68 17.984 9.688 1 96.06 80 HIS B O 1
ATOM 1800 N N . PHE B 1 81 ? 11.664 16.109 9.266 1 96.81 81 PHE B N 1
ATOM 1801 C CA . PHE B 1 81 ? 12.039 15.844 10.648 1 96.81 81 PHE B CA 1
ATOM 1802 C C . PHE B 1 81 ? 12.93 16.969 11.188 1 96.81 81 PHE B C 1
ATOM 1804 O O . PHE B 1 81 ? 13.812 17.453 10.484 1 96.81 81 PHE B O 1
ATOM 1811 N N . LEU B 1 82 ? 12.578 17.344 12.367 1 96.62 82 LEU B N 1
ATOM 1812 C CA . LEU B 1 82 ? 13.414 18.25 13.164 1 96.62 82 LEU B CA 1
ATOM 1813 C C . LEU B 1 82 ? 13.727 17.641 14.523 1 96.62 82 LEU B C 1
ATOM 1815 O O . LEU B 1 82 ? 12.828 17.438 15.344 1 96.62 82 LEU B O 1
ATOM 1819 N N . SER B 1 83 ? 14.984 17.406 14.797 1 97.06 83 SER B N 1
ATOM 1820 C CA . SER B 1 83 ? 15.398 16.703 16.016 1 97.06 83 SER B CA 1
ATOM 1821 C C . SER B 1 83 ? 14.969 17.453 17.266 1 97.06 83 SER B C 1
ATOM 1823 O O . SER B 1 83 ? 14.617 16.844 18.266 1 97.06 83 SER B O 1
ATOM 1825 N N . ALA B 1 84 ? 14.984 18.75 17.203 1 97.69 84 ALA B N 1
ATOM 1826 C CA . ALA B 1 84 ? 14.641 19.578 18.344 1 97.69 84 ALA B CA 1
ATOM 1827 C C . ALA B 1 84 ? 13.141 19.547 18.625 1 97.69 84 ALA B C 1
ATOM 1829 O O . ALA B 1 84 ? 12.695 19.875 19.734 1 97.69 84 ALA B O 1
ATOM 1830 N N . SER B 1 85 ? 12.32 19.234 17.625 1 97.88 85 SER B N 1
ATOM 18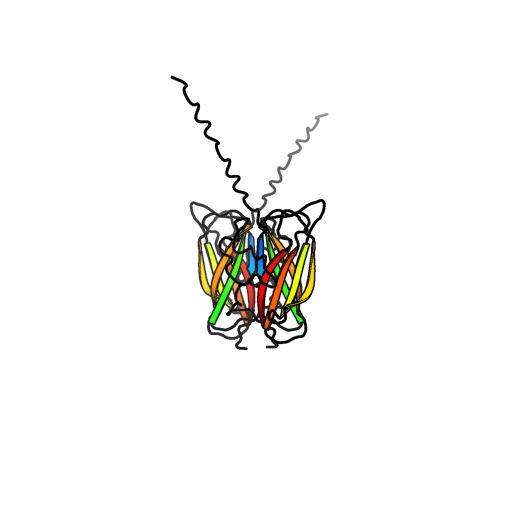31 C CA . SER B 1 85 ? 10.867 19.172 17.734 1 97.88 85 SER B CA 1
ATOM 1832 C C . SER B 1 85 ? 10.273 18.094 16.844 1 97.88 85 SER B C 1
ATOM 1834 O O . SER B 1 85 ? 9.609 18.391 15.852 1 97.88 85 SER B O 1
ATOM 1836 N N . PRO B 1 86 ? 10.461 16.875 17.203 1 98 86 PRO B N 1
ATOM 1837 C CA . PRO B 1 86 ? 9.992 15.773 16.344 1 98 86 PRO B CA 1
ATOM 1838 C C . PRO B 1 86 ? 8.477 15.781 16.156 1 98 86 PRO B C 1
ATOM 1840 O O . PRO B 1 86 ? 7.738 16.078 17.109 1 98 86 PRO B O 1
ATOM 1843 N N . GLY B 1 87 ? 8.039 15.492 14.977 1 98.44 87 GLY B N 1
ATOM 1844 C CA . GLY B 1 87 ? 6.625 15.336 14.68 1 98.44 87 GLY B CA 1
ATOM 1845 C C . GLY B 1 87 ? 6.129 13.914 14.859 1 98.44 87 GLY B C 1
ATOM 1846 O O . GLY B 1 87 ? 6.672 13.156 15.664 1 98.44 87 GLY B O 1
ATOM 1847 N N . ASN B 1 88 ? 5.055 13.633 14.125 1 98.75 88 ASN B N 1
ATOM 1848 C CA . ASN B 1 88 ? 4.449 12.305 14.164 1 98.75 88 ASN B CA 1
ATOM 1849 C C . ASN B 1 88 ? 3.494 12.094 12.992 1 98.75 88 ASN B C 1
ATOM 1851 O O . ASN B 1 88 ? 3.25 13.008 12.211 1 98.75 88 ASN B O 1
ATOM 1855 N N . PHE B 1 89 ? 3.016 10.891 12.898 1 98.88 89 PHE B N 1
ATOM 1856 C CA . PHE B 1 89 ? 1.954 10.492 11.977 1 98.88 89 PHE B CA 1
ATOM 1857 C C . PHE B 1 89 ? 0.725 10.016 12.742 1 98.88 89 PHE B C 1
ATOM 1859 O O . PHE B 1 89 ? 0.847 9.312 13.75 1 98.88 89 PHE B O 1
ATOM 1866 N N . THR B 1 90 ? -0.387 10.438 12.258 1 98.75 90 THR B N 1
ATOM 1867 C CA . THR B 1 90 ? -1.613 9.945 12.875 1 98.75 90 THR B CA 1
ATOM 1868 C C . THR B 1 90 ? -2.49 9.234 11.852 1 98.75 90 THR B C 1
ATOM 1870 O O . THR B 1 90 ? -2.561 9.648 10.688 1 98.75 90 THR B O 1
ATOM 1873 N N . VAL B 1 91 ? -3.131 8.164 12.305 1 98.94 91 VAL B N 1
ATOM 1874 C CA . VAL B 1 91 ? -4.188 7.477 11.57 1 98.94 91 VAL B CA 1
ATOM 1875 C C . VAL B 1 91 ? -5.531 7.723 12.258 1 98.94 91 VAL B C 1
ATOM 1877 O O . VAL B 1 91 ? -5.684 7.473 13.453 1 98.94 91 VAL B O 1
ATOM 1880 N N . ALA B 1 92 ? -6.434 8.211 11.484 1 98.75 92 ALA B N 1
ATOM 1881 C CA . ALA B 1 92 ? -7.758 8.523 12.023 1 98.75 92 ALA B CA 1
ATOM 1882 C C . ALA B 1 92 ? -8.859 7.992 11.117 1 98.75 92 ALA B C 1
ATOM 1884 O O . ALA B 1 92 ? -8.609 7.645 9.961 1 98.75 92 ALA B O 1
ATOM 1885 N N . PHE B 1 93 ? -9.977 7.844 11.711 1 98.5 93 PHE B N 1
ATOM 1886 C CA . PHE B 1 93 ? -11.188 7.352 11.055 1 98.5 93 PHE B CA 1
ATOM 1887 C C . PHE B 1 93 ? -12.344 8.328 11.242 1 98.5 93 PHE B C 1
ATOM 1889 O O . PHE B 1 93 ? -12.602 8.789 12.359 1 98.5 93 PHE B O 1
ATOM 1896 N N . GLY B 1 94 ? -13.016 8.594 10.047 1 96.5 94 GLY B N 1
ATOM 1897 C CA . GLY B 1 94 ? -14.117 9.516 10.266 1 96.5 94 GLY B CA 1
ATOM 1898 C C . GLY B 1 94 ? -14.898 9.812 9 1 96.5 94 GLY B C 1
ATOM 1899 O O . GLY B 1 94 ? -14.641 9.219 7.949 1 96.5 94 GLY B O 1
ATOM 1900 N N . SER B 1 95 ? -15.922 10.703 9.211 1 90.38 95 SER B N 1
ATOM 1901 C CA . SER B 1 95 ? -16.766 11.195 8.117 1 90.38 95 SER B CA 1
ATOM 1902 C C . SER B 1 95 ? -16.203 12.477 7.516 1 90.38 95 SER B C 1
ATOM 1904 O O . SER B 1 95 ? -15.961 13.453 8.234 1 90.38 95 SER B O 1
ATOM 1906 N N . VAL B 1 96 ? -16.016 12.422 6.23 1 80.38 96 VAL B N 1
ATOM 1907 C CA . VAL B 1 96 ? -15.422 13.578 5.574 1 80.38 96 VAL B CA 1
ATOM 1908 C C . VAL B 1 96 ? -16.406 14.75 5.609 1 80.38 96 VAL B C 1
ATOM 1910 O O . VAL B 1 96 ? -16.016 15.891 5.871 1 80.38 96 VAL B O 1
ATOM 1913 N N . ALA B 1 97 ? -17.656 14.453 5.363 1 78.25 97 ALA B N 1
ATOM 1914 C CA . ALA B 1 97 ? -18.688 15.492 5.363 1 78.25 97 ALA B CA 1
ATOM 1915 C C . ALA B 1 97 ? -18.797 16.156 6.734 1 78.25 97 ALA B C 1
ATOM 1917 O O . ALA B 1 97 ? -19 17.359 6.832 1 78.25 97 ALA B O 1
ATOM 1918 N N . GLY B 1 98 ? -18.531 15.422 7.699 1 73.06 98 GLY B N 1
ATOM 1919 C CA . GLY B 1 98 ? -18.688 15.938 9.055 1 73.06 98 GLY B CA 1
ATOM 1920 C C . GLY B 1 98 ? -17.406 16.5 9.625 1 73.06 98 GLY B C 1
ATOM 1921 O O . GLY B 1 98 ? -17.422 17.156 10.672 1 73.06 98 GLY B O 1
ATOM 1922 N N . GLU B 1 99 ? -16.391 16.219 8.906 1 74.62 99 GLU B N 1
ATOM 1923 C CA . GLU B 1 99 ? -15.055 16.609 9.32 1 74.62 99 GLU B CA 1
ATOM 1924 C C . GLU B 1 99 ? -14.75 16.156 10.742 1 74.62 99 GLU B C 1
ATOM 1926 O O . GLU B 1 99 ? -14.18 16.906 11.539 1 74.62 99 GLU B O 1
ATOM 1931 N N . LYS B 1 100 ? -15.266 15.148 11.172 1 87.81 100 LYS B N 1
ATOM 1932 C CA . LYS B 1 100 ? -15 14.555 12.484 1 87.81 100 LYS B CA 1
ATOM 1933 C C . LYS B 1 100 ? -14.242 13.242 12.344 1 87.81 100 LYS B C 1
ATOM 1935 O O . LYS B 1 100 ? -14.773 12.266 11.805 1 87.81 100 LYS B O 1
ATOM 1940 N N . PHE B 1 101 ? -13.031 13.312 12.789 1 96.44 101 PHE B N 1
ATOM 1941 C CA . PHE B 1 101 ? -12.18 12.133 12.703 1 96.44 101 PHE B CA 1
ATOM 1942 C C . PHE B 1 101 ? -11.766 11.664 14.094 1 96.44 101 PHE B C 1
ATOM 1944 O O . PHE B 1 101 ? -11.32 12.461 14.914 1 96.44 101 PHE B O 1
ATOM 1951 N N . GLN B 1 102 ? -12.008 10.406 14.297 1 97.31 102 GLN B N 1
ATOM 1952 C CA . GLN B 1 102 ? -11.539 9.758 15.516 1 97.31 102 GLN B CA 1
ATOM 1953 C C . GLN B 1 102 ? -10.102 9.25 15.352 1 97.31 102 GLN B C 1
ATOM 1955 O O . GLN B 1 102 ? -9.805 8.508 14.406 1 97.31 102 GLN B O 1
ATOM 1960 N N . LEU B 1 103 ? -9.266 9.625 16.281 1 98.44 103 LEU B N 1
ATOM 1961 C CA . LEU B 1 103 ? -7.891 9.141 16.281 1 98.44 103 LEU B CA 1
ATOM 1962 C C . LEU B 1 103 ? -7.844 7.645 16.578 1 98.44 103 LEU B C 1
ATOM 1964 O O . LEU B 1 103 ? -8.438 7.188 17.562 1 98.44 103 LEU B O 1
ATOM 1968 N N . LEU B 1 104 ? -7.145 6.93 15.742 1 98.81 104 LEU B N 1
ATOM 1969 C CA . LEU B 1 104 ? -7.004 5.492 15.969 1 98.81 104 LEU B CA 1
ATOM 1970 C C . LEU B 1 104 ? -5.625 5.164 16.531 1 98.81 104 LEU B C 1
ATOM 1972 O O . LEU B 1 104 ? -5.488 4.293 17.391 1 98.81 104 LEU B O 1
ATOM 1976 N N . THR B 1 105 ? -4.566 5.773 16.031 1 98.88 105 THR B N 1
ATOM 1977 C CA . THR B 1 105 ? -3.213 5.543 16.531 1 98.88 105 THR B CA 1
ATOM 1978 C C . THR B 1 105 ? -2.289 6.691 16.125 1 98.88 105 THR B C 1
ATOM 1980 O O . THR B 1 105 ? -2.631 7.496 15.258 1 98.88 105 THR B O 1
ATOM 1983 N N . THR B 1 106 ? -1.178 6.824 16.766 1 98.88 106 THR B N 1
ATOM 1984 C CA . THR B 1 106 ? -0.097 7.762 16.484 1 98.88 106 THR B CA 1
ATOM 1985 C C . THR B 1 106 ? 1.235 7.031 16.359 1 98.88 106 THR B C 1
ATOM 1987 O O . THR B 1 106 ? 1.532 6.125 17.141 1 98.88 106 THR B O 1
ATOM 1990 N N . ILE B 1 107 ? 1.986 7.398 15.391 1 98.75 107 ILE B N 1
ATOM 1991 C CA . ILE B 1 107 ? 3.33 6.875 15.172 1 98.75 107 ILE B CA 1
ATOM 1992 C C . ILE B 1 107 ? 4.348 8.008 15.258 1 98.75 107 ILE B C 1
ATOM 1994 O O . ILE B 1 107 ? 4.281 8.969 14.484 1 98.75 107 ILE B O 1
ATOM 1998 N N . PRO B 1 108 ? 5.289 7.945 16.109 1 98.56 108 PRO B N 1
ATOM 1999 C CA . PRO B 1 108 ? 6.297 9.008 16.188 1 98.56 108 PRO B CA 1
ATOM 2000 C C . PRO B 1 108 ? 7.184 9.078 14.953 1 98.56 108 PRO B C 1
ATOM 2002 O O . PRO B 1 108 ? 7.516 8.047 14.367 1 98.56 108 PRO B O 1
ATOM 2005 N N . ASP B 1 109 ? 7.484 10.227 14.57 1 98.12 109 ASP B N 1
ATOM 2006 C CA . ASP B 1 109 ? 8.555 10.43 13.602 1 98.12 109 ASP B CA 1
ATOM 2007 C C . ASP B 1 109 ? 9.93 10.328 14.258 1 98.12 109 ASP B C 1
ATOM 2009 O O . ASP B 1 109 ? 10.312 11.195 15.039 1 98.12 109 ASP B O 1
ATOM 2013 N N . GLU B 1 110 ? 10.68 9.328 13.906 1 97.69 110 GLU B N 1
ATOM 2014 C CA . GLU B 1 110 ? 11.953 9.086 14.57 1 97.69 110 GLU B CA 1
ATOM 2015 C C . GLU B 1 110 ? 13.125 9.477 13.672 1 97.69 110 GLU B C 1
ATOM 2017 O O . GLU B 1 110 ? 14.25 9.016 13.875 1 97.69 110 GLU B O 1
ATOM 2022 N N . GLY B 1 111 ? 12.805 10.172 12.602 1 97.5 111 GLY B N 1
ATOM 2023 C CA . GLY B 1 111 ? 13.867 10.719 11.766 1 97.5 111 GLY B CA 1
ATOM 2024 C C . GLY B 1 111 ? 14.242 9.82 10.609 1 97.5 111 GLY B C 1
ATOM 2025 O O . GLY B 1 111 ? 15.336 9.953 10.047 1 97.5 111 GLY B O 1
ATOM 2026 N N . GLU B 1 112 ? 13.375 8.836 10.297 1 97.88 112 GLU B N 1
ATOM 2027 C CA . GLU B 1 112 ? 13.648 8.008 9.125 1 97.88 112 GLU B CA 1
ATOM 2028 C C . GLU B 1 112 ? 13.766 8.852 7.859 1 97.88 112 GLU B C 1
ATOM 2030 O O . GLU B 1 112 ? 13.195 9.938 7.785 1 97.88 112 GLU B O 1
ATOM 2035 N N . LYS B 1 113 ? 14.469 8.352 6.891 1 97.5 113 LYS B N 1
ATOM 2036 C CA . LYS B 1 113 ? 14.703 9.086 5.652 1 97.5 113 LYS B CA 1
ATOM 2037 C C . LYS B 1 113 ? 13.43 9.18 4.816 1 97.5 113 LYS B C 1
ATOM 2039 O O . LYS B 1 113 ? 12.461 8.453 5.07 1 97.5 113 LYS B O 1
ATOM 2044 N N . SER B 1 114 ? 13.516 10.055 3.811 1 98.12 114 SER B N 1
ATOM 2045 C CA . SER B 1 114 ? 12.445 10.125 2.826 1 98.12 114 SER B CA 1
ATOM 2046 C C . SER B 1 114 ? 12.18 8.766 2.191 1 98.12 114 SER B C 1
ATOM 2048 O O . SER B 1 114 ? 13.094 7.945 2.07 1 98.12 114 SER B O 1
ATOM 2050 N N . LEU B 1 115 ? 10.906 8.523 1.82 1 98.5 115 LEU B N 1
ATOM 2051 C CA . LEU B 1 115 ? 10.406 7.359 1.101 1 98.5 115 LEU B CA 1
ATOM 2052 C C . LEU B 1 115 ? 10.328 6.148 2.021 1 98.5 115 LEU B C 1
ATOM 2054 O O . LEU B 1 115 ? 10.117 5.023 1.559 1 98.5 115 LEU B O 1
ATOM 2058 N N . THR B 1 116 ? 10.438 6.367 3.359 1 98.62 116 THR B N 1
ATOM 2059 C CA . THR B 1 116 ? 10.242 5.301 4.332 1 98.62 116 THR B CA 1
ATOM 2060 C C . THR B 1 116 ? 8.773 4.918 4.438 1 98.62 116 THR B C 1
ATOM 2062 O O . THR B 1 116 ? 7.898 5.793 4.473 1 98.62 116 THR B O 1
ATOM 2065 N N . LEU B 1 117 ? 8.547 3.613 4.508 1 98.81 117 LEU B N 1
ATOM 2066 C CA . LEU B 1 117 ? 7.191 3.096 4.66 1 98.81 117 LEU B CA 1
ATOM 2067 C C . LEU B 1 117 ? 6.875 2.822 6.125 1 98.81 117 LEU B C 1
ATOM 2069 O O . LEU B 1 117 ? 7.738 2.355 6.875 1 98.81 117 LEU B O 1
ATOM 2073 N N . TYR B 1 118 ? 5.656 3.123 6.504 1 98.75 118 TYR B N 1
ATOM 2074 C CA . TYR B 1 118 ? 5.086 2.828 7.816 1 98.75 118 TYR B CA 1
ATOM 2075 C C . TYR B 1 118 ? 3.818 1.993 7.684 1 98.75 118 TYR B C 1
ATOM 2077 O O . TYR B 1 118 ? 3.041 2.178 6.746 1 98.75 118 TYR B O 1
ATOM 2085 N N . THR B 1 119 ? 3.652 1.081 8.594 1 98.44 119 THR B N 1
ATOM 2086 C CA . THR B 1 119 ? 2.424 0.299 8.656 1 98.44 119 THR B CA 1
ATOM 2087 C C . THR B 1 119 ? 1.84 0.312 10.062 1 98.44 119 THR B C 1
ATOM 2089 O O . THR B 1 119 ? 2.58 0.243 11.047 1 98.44 119 THR B O 1
ATOM 2092 N N . ALA B 1 120 ? 0.56 0.438 10.148 1 98.12 120 ALA B N 1
ATOM 2093 C CA . ALA B 1 120 ? -0.18 0.362 11.406 1 98.12 120 ALA B CA 1
ATOM 2094 C C . ALA B 1 120 ? -1.395 -0.553 11.273 1 98.12 120 ALA B C 1
ATOM 2096 O O . ALA B 1 120 ? -2.064 -0.561 10.242 1 98.12 120 ALA B O 1
ATOM 2097 N N . GLN B 1 121 ? -1.578 -1.316 12.367 1 97.88 121 GLN B N 1
ATOM 2098 C CA . GLN B 1 121 ? -2.832 -2.055 12.484 1 97.88 121 GLN B CA 1
ATOM 2099 C C . GLN B 1 121 ? -3.848 -1.279 13.32 1 97.88 121 GLN B C 1
ATOM 2101 O O . GLN B 1 121 ? -3.574 -0.92 14.469 1 97.88 121 GLN B O 1
ATOM 2106 N N . VAL B 1 122 ? -5.027 -1.037 12.703 1 98.69 122 VAL B N 1
ATOM 2107 C CA . VAL B 1 122 ? -6.02 -0.255 13.43 1 98.69 122 VAL B CA 1
ATOM 2108 C C . VAL B 1 122 ? -7.34 -1.016 13.484 1 98.69 122 VAL B C 1
ATOM 2110 O O . VAL B 1 122 ? -7.664 -1.777 12.57 1 98.69 122 VAL B O 1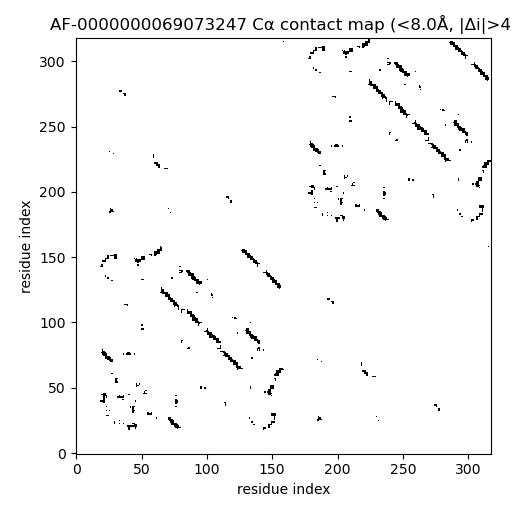
ATOM 2113 N N . LYS B 1 123 ? -8.078 -0.797 14.539 1 98.44 123 LYS B N 1
ATOM 2114 C CA . LYS B 1 123 ? -9.406 -1.384 14.695 1 98.44 123 LYS B CA 1
ATOM 2115 C C . LYS B 1 123 ? -10.484 -0.444 14.18 1 98.44 123 LYS B C 1
ATOM 2117 O O . LYS B 1 123 ? -10.578 0.708 14.609 1 98.44 123 LYS B O 1
ATOM 2122 N N . ILE B 1 124 ? -11.336 -0.948 13.297 1 97.88 124 ILE B N 1
ATOM 2123 C CA . ILE B 1 124 ? -12.391 -0.134 12.703 1 97.88 124 ILE B CA 1
ATOM 2124 C C . ILE B 1 124 ? -13.562 -0.017 13.672 1 97.88 124 ILE B C 1
ATOM 2126 O O . ILE B 1 124 ? -14.016 -1.018 14.234 1 97.88 124 ILE B O 1
ATOM 2130 N N . PRO B 1 125 ? -14.039 1.204 13.891 1 97.06 125 PRO B N 1
ATOM 2131 C CA . PRO B 1 125 ? -15.188 1.376 14.781 1 97.06 125 PRO B CA 1
ATOM 2132 C C . PRO B 1 125 ? -16.422 0.592 14.32 1 97.06 125 PRO B C 1
ATOM 2134 O O . PRO B 1 125 ? -16.547 0.294 13.133 1 97.06 125 PRO B O 1
ATOM 2137 N N . MET B 1 126 ? -17.359 0.35 15.336 1 97.06 126 MET B N 1
ATOM 2138 C CA . MET B 1 126 ? -18.594 -0.38 15.086 1 97.06 126 MET B CA 1
ATOM 2139 C C . MET B 1 126 ? -19.656 0.539 14.484 1 97.06 126 MET B C 1
ATOM 2141 O O . MET B 1 126 ? -20.625 0.882 15.156 1 97.06 126 MET B O 1
ATOM 2145 N N . VAL B 1 127 ? -19.469 0.945 13.25 1 95.25 127 VAL B N 1
ATOM 2146 C CA . VAL B 1 127 ? -20.391 1.841 12.555 1 95.25 127 VAL B CA 1
ATOM 2147 C C . VAL B 1 127 ? -20.688 1.3 11.156 1 95.25 127 VAL B C 1
ATOM 2149 O O . VAL B 1 127 ? -20.078 0.314 10.727 1 95.25 127 VAL B O 1
ATOM 2152 N N . LYS B 1 128 ? -21.641 1.936 10.469 1 94.94 128 LYS B N 1
ATOM 2153 C CA . LYS B 1 128 ? -21.953 1.624 9.078 1 94.94 128 LYS B CA 1
ATOM 2154 C C . LYS B 1 128 ? -22.062 2.895 8.242 1 94.94 128 LYS B C 1
ATOM 2156 O O . LYS B 1 128 ? -22.531 3.928 8.734 1 94.94 128 LYS B O 1
ATOM 2161 N N . GLY B 1 129 ? -21.641 2.744 7.016 1 93.88 129 GLY B N 1
ATOM 2162 C CA . GLY B 1 129 ? -21.766 3.867 6.098 1 93.88 129 GLY B CA 1
ATOM 2163 C C . GLY B 1 129 ? -20.453 4.207 5.398 1 93.88 129 GLY B C 1
ATOM 2164 O O . GLY B 1 129 ? -19.547 3.377 5.328 1 93.88 129 GLY B O 1
ATOM 2165 N N . ASN B 1 130 ? -20.438 5.383 4.746 1 94.81 130 ASN B N 1
ATOM 2166 C CA . ASN B 1 130 ? -19.266 5.867 4.027 1 94.81 130 ASN B CA 1
ATOM 2167 C C . ASN B 1 130 ? -18.359 6.719 4.922 1 94.81 130 ASN B C 1
ATOM 2169 O O . ASN B 1 130 ? -18.828 7.672 5.551 1 94.81 130 ASN B O 1
ATOM 2173 N N . TYR B 1 131 ? -17.109 6.332 4.945 1 96 131 TYR B N 1
ATOM 2174 C CA . TYR B 1 131 ? -16.125 7 5.793 1 96 131 TYR B CA 1
ATOM 2175 C C . TYR B 1 131 ? -14.789 7.137 5.074 1 96 131 TYR B C 1
ATOM 2177 O O . TYR B 1 131 ? -14.703 6.887 3.871 1 96 131 TYR B O 1
ATOM 2185 N N . ALA B 1 132 ? -13.82 7.629 5.816 1 97.88 132 ALA B N 1
ATOM 2186 C CA . ALA B 1 132 ? -12.453 7.719 5.309 1 97.88 132 ALA B CA 1
ATOM 2187 C C . ALA B 1 132 ? -11.438 7.328 6.379 1 97.88 132 ALA B C 1
ATOM 2189 O O . ALA B 1 132 ? -11.648 7.594 7.566 1 97.88 132 ALA B O 1
ATOM 2190 N N . ILE B 1 133 ? -10.406 6.68 5.934 1 98.44 133 ILE B N 1
ATOM 2191 C CA . ILE B 1 133 ? -9.156 6.605 6.691 1 98.44 133 ILE B CA 1
ATOM 2192 C C . ILE B 1 133 ? -8.289 7.82 6.379 1 98.44 133 ILE B C 1
ATOM 2194 O O . ILE B 1 133 ? -7.973 8.078 5.215 1 98.44 133 ILE B O 1
ATOM 2198 N N . GLN B 1 134 ? -7.977 8.594 7.379 1 98.12 134 GLN B N 1
ATOM 2199 C CA . GLN B 1 134 ? -7.098 9.75 7.215 1 98.12 134 GLN B CA 1
ATOM 2200 C C . GLN B 1 134 ? -5.719 9.477 7.812 1 98.12 134 GLN B C 1
ATOM 2202 O O . GLN B 1 134 ? -5.609 8.977 8.93 1 98.12 134 GLN B O 1
ATOM 2207 N N . VAL B 1 135 ? -4.707 9.758 7.066 1 98.69 135 VAL B N 1
ATOM 2208 C CA . VAL B 1 135 ? -3.352 9.805 7.605 1 98.69 135 VAL B CA 1
ATOM 2209 C C . VAL B 1 135 ? -2.811 11.227 7.535 1 98.69 135 VAL B C 1
ATOM 2211 O O . VAL B 1 135 ? -2.99 11.922 6.531 1 98.69 135 VAL B O 1
ATOM 2214 N N . THR B 1 136 ? -2.184 11.656 8.641 1 98.12 136 THR B N 1
ATOM 2215 C CA . THR B 1 136 ? -1.622 13 8.727 1 98.12 136 THR B CA 1
ATOM 2216 C C . THR B 1 136 ? -0.158 12.945 9.156 1 98.12 136 THR B C 1
ATOM 2218 O O . THR B 1 136 ? 0.203 12.195 10.062 1 98.12 136 THR B O 1
ATOM 2221 N N . TYR B 1 137 ? 0.619 13.656 8.461 1 98.44 137 TYR B N 1
ATOM 2222 C CA . TYR B 1 137 ? 1.968 13.969 8.922 1 98.44 137 TYR B CA 1
ATOM 2223 C C . TYR B 1 137 ? 2 15.297 9.656 1 98.44 137 TYR B C 1
ATOM 2225 O O . TYR B 1 137 ? 1.882 16.359 9.039 1 98.44 137 TYR B O 1
ATOM 2233 N N . ASN B 1 138 ? 2.062 15.25 10.906 1 98.25 138 ASN B N 1
ATOM 2234 C CA . ASN B 1 138 ? 2.277 16.422 11.75 1 98.25 138 ASN B CA 1
ATOM 2235 C C . ASN B 1 138 ? 3.764 16.734 11.898 1 98.25 138 ASN B C 1
ATOM 2237 O O . ASN B 1 138 ? 4.477 16.078 12.648 1 98.25 138 ASN B O 1
ATOM 2241 N N . THR B 1 139 ? 4.258 17.812 11.273 1 97.69 139 THR B N 1
ATOM 2242 C CA . THR B 1 139 ? 5.691 17.953 11.055 1 97.69 139 THR B CA 1
ATOM 2243 C C . THR B 1 139 ? 6.363 18.578 12.273 1 97.69 139 THR B C 1
ATOM 2245 O O . THR B 1 139 ? 7.531 18.297 12.555 1 97.69 139 THR B O 1
ATOM 2248 N N . ASN B 1 140 ? 5.723 19.422 12.992 1 97.25 140 ASN B N 1
ATOM 2249 C CA . ASN B 1 140 ? 6.312 20.219 14.055 1 97.25 140 ASN B CA 1
ATOM 2250 C C . ASN B 1 140 ? 7.59 20.922 13.594 1 97.25 140 ASN B C 1
ATOM 2252 O O . ASN B 1 140 ? 8.562 21.016 14.352 1 97.25 140 ASN B O 1
ATOM 2256 N N . ASN B 1 141 ? 7.699 21.266 12.367 1 96.44 141 ASN B N 1
ATOM 2257 C CA . ASN B 1 141 ? 8.797 21.969 11.711 1 96.44 141 ASN B CA 1
ATOM 2258 C C . ASN B 1 141 ? 8.359 23.328 11.188 1 96.44 141 ASN B C 1
ATOM 2260 O O . ASN B 1 141 ? 7.559 23.422 10.258 1 96.44 141 ASN B O 1
ATOM 2264 N N . PRO B 1 142 ? 8.891 24.375 11.773 1 95.25 142 PRO B N 1
ATOM 2265 C CA . PRO B 1 142 ? 8.453 25.719 11.359 1 95.25 142 PRO B CA 1
ATOM 2266 C C . PRO B 1 142 ? 8.805 26.031 9.906 1 95.25 142 PRO B C 1
ATOM 2268 O O . PRO B 1 142 ? 8.242 26.969 9.328 1 95.25 142 PRO B O 1
ATOM 2271 N N . LYS B 1 143 ? 9.648 25.266 9.297 1 93.5 143 LYS B N 1
ATOM 2272 C CA . LYS B 1 143 ? 10.062 25.5 7.922 1 93.5 143 LYS B CA 1
ATOM 2273 C C . LYS B 1 143 ? 9.227 24.672 6.945 1 93.5 143 LYS B C 1
ATOM 2275 O O . LYS B 1 143 ? 9.508 24.641 5.746 1 93.5 143 LYS B O 1
ATOM 2280 N N . ALA B 1 144 ? 8.25 23.953 7.492 1 93.88 144 ALA B N 1
ATOM 2281 C CA . ALA B 1 144 ? 7.352 23.125 6.695 1 93.88 144 ALA B CA 1
ATOM 2282 C C . ALA B 1 144 ? 5.891 23.422 7.023 1 93.88 144 ALA B C 1
ATOM 2284 O O . ALA B 1 144 ? 5.59 23.984 8.078 1 93.88 144 ALA B O 1
ATOM 2285 N N . PRO B 1 145 ? 5.016 23.141 5.992 1 94.38 145 PRO B N 1
ATOM 2286 C CA . PRO B 1 145 ? 3.617 23.141 6.438 1 94.38 145 PRO B CA 1
ATOM 2287 C C . PRO B 1 145 ? 3.398 22.297 7.695 1 94.38 145 PRO B C 1
ATOM 2289 O O . PRO B 1 145 ? 4.02 21.234 7.855 1 94.38 145 PRO B O 1
ATOM 2292 N N . PRO B 1 146 ? 2.545 22.719 8.531 1 95.81 146 PRO B N 1
ATOM 2293 C CA . PRO B 1 146 ? 2.391 22.031 9.812 1 95.81 146 PRO B CA 1
ATOM 2294 C C . PRO B 1 146 ? 1.846 20.609 9.648 1 95.81 146 PRO B C 1
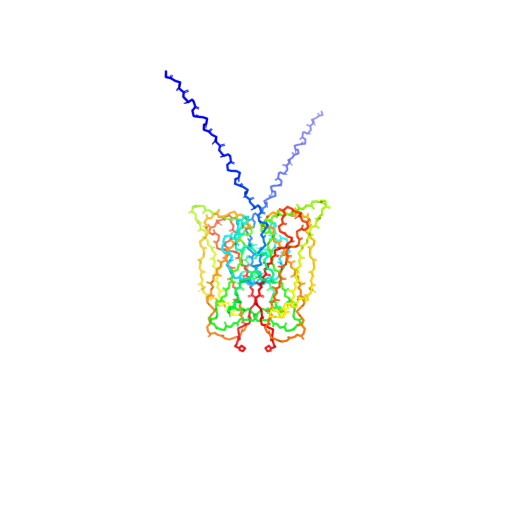ATOM 2296 O O . PRO B 1 146 ? 2.154 19.734 10.461 1 95.81 146 PRO B O 1
ATOM 2299 N N . GLN B 1 147 ? 1.009 20.453 8.578 1 96.94 147 GLN B N 1
ATOM 2300 C CA . GLN B 1 147 ? 0.401 19.141 8.375 1 96.94 147 GLN B CA 1
ATOM 2301 C C . GLN B 1 147 ? 0.287 18.812 6.891 1 96.94 147 GLN B C 1
ATOM 2303 O O . GLN B 1 147 ? 0.08 19.703 6.062 1 96.94 147 GLN B O 1
ATOM 2308 N N . PHE B 1 148 ? 0.387 17.594 6.609 1 97.38 148 PHE B N 1
ATOM 2309 C CA . PHE B 1 148 ? 0.042 17 5.324 1 97.38 148 PHE B CA 1
ATOM 2310 C C . PHE B 1 148 ? -1.024 15.93 5.492 1 97.38 148 PHE B C 1
ATOM 2312 O O . PHE B 1 148 ? -0.987 15.156 6.453 1 97.38 148 PHE B O 1
ATOM 2319 N N . TYR B 1 149 ? -1.933 15.82 4.52 1 96.5 149 TYR B N 1
ATOM 2320 C CA . TYR B 1 149 ? -3.084 14.93 4.66 1 96.5 149 TYR B CA 1
ATOM 2321 C C . TYR B 1 149 ? -3.195 13.992 3.465 1 96.5 149 TYR B C 1
ATOM 2323 O O . TYR B 1 149 ? -2.971 14.398 2.322 1 96.5 149 TYR B O 1
ATOM 2331 N N . GLN B 1 150 ? -3.615 12.789 3.758 1 97.19 150 GLN B N 1
ATOM 2332 C CA . GLN B 1 150 ? -4.145 11.867 2.758 1 97.19 150 GLN B CA 1
ATOM 2333 C C . GLN B 1 150 ? -5.352 11.109 3.297 1 97.19 150 GLN B C 1
ATOM 2335 O O . GLN B 1 150 ? -5.395 10.758 4.48 1 97.19 150 GLN B O 1
ATOM 2340 N N . CYS B 1 151 ? -6.273 10.844 2.398 1 97.31 151 CYS B N 1
ATOM 2341 C CA . CYS B 1 151 ? -7.441 10.055 2.779 1 97.31 151 CYS B CA 1
ATOM 2342 C C . CYS B 1 151 ? -7.672 8.906 1.806 1 97.31 151 CYS B C 1
ATOM 2344 O O . CYS B 1 151 ? -7.398 9.039 0.611 1 97.31 151 CYS B O 1
ATOM 2346 N N . ALA B 1 152 ? -8.164 7.859 2.291 1 97.94 152 ALA B N 1
ATOM 2347 C CA . ALA B 1 152 ? -8.742 6.762 1.522 1 97.94 152 ALA B CA 1
ATOM 2348 C C . ALA B 1 152 ? -10.211 6.555 1.884 1 97.94 152 ALA B C 1
ATOM 2350 O O . ALA B 1 152 ? -10.547 6.387 3.057 1 97.94 152 ALA B O 1
ATOM 2351 N N . ASP B 1 153 ? -11.039 6.543 0.907 1 97.31 153 ASP B N 1
ATOM 2352 C CA . ASP B 1 153 ? -12.461 6.309 1.143 1 97.31 153 ASP B CA 1
ATOM 2353 C C . ASP B 1 153 ? -12.734 4.828 1.4 1 97.31 153 ASP B C 1
ATOM 2355 O O . ASP B 1 153 ? -12.18 3.961 0.725 1 97.31 153 ASP B O 1
ATOM 2359 N N . VAL B 1 154 ? -13.609 4.617 2.391 1 97 154 VAL B N 1
ATOM 2360 C CA . VAL B 1 154 ? -14.023 3.252 2.691 1 97 154 VAL B CA 1
ATOM 2361 C C . VAL B 1 154 ? -15.531 3.219 2.947 1 97 154 VAL B C 1
ATOM 2363 O O . VAL B 1 154 ? -16.109 4.199 3.426 1 97 154 VAL B O 1
ATOM 2366 N N . THR B 1 155 ? -16.109 2.137 2.582 1 95.5 155 THR B N 1
ATOM 2367 C CA . THR B 1 155 ? -17.453 1.814 3.021 1 95.5 155 THR B CA 1
ATOM 2368 C C . THR B 1 155 ? -17.438 0.76 4.125 1 95.5 155 THR B C 1
ATOM 2370 O O . THR B 1 155 ? -16.75 -0.256 4 1 95.5 155 THR B O 1
ATOM 2373 N N . VAL B 1 156 ? -18.094 1.06 5.207 1 95.88 156 VAL B N 1
ATOM 2374 C CA . VAL B 1 156 ? -18.188 0.087 6.289 1 95.88 156 VAL B CA 1
ATOM 2375 C C . VAL B 1 156 ? -19.531 -0.625 6.223 1 95.88 156 VAL B C 1
ATOM 2377 O O . VAL B 1 156 ? -20.594 0.009 6.34 1 95.88 156 VAL B O 1
ATOM 2380 N N . ALA B 1 157 ? -19.438 -1.938 6.059 1 93.5 157 ALA B N 1
ATOM 2381 C CA . ALA B 1 157 ? -20.656 -2.721 5.926 1 93.5 157 ALA B CA 1
ATOM 2382 C C . ALA B 1 157 ? -20.438 -4.16 6.379 1 93.5 157 ALA B C 1
ATOM 2384 O O . ALA B 1 157 ? -19.312 -4.648 6.402 1 93.5 157 ALA B O 1
ATOM 2385 N N . ASN B 1 158 ? -21.625 -4.879 6.918 1 78.75 158 ASN B N 1
ATOM 2386 C CA . ASN B 1 158 ? -21.609 -6.301 7.258 1 78.75 158 ASN B CA 1
ATOM 2387 C C . ASN B 1 158 ? -22.016 -7.168 6.074 1 78.75 158 ASN B C 1
ATOM 2389 O O . ASN B 1 158 ? -23.047 -6.93 5.457 1 78.75 158 ASN B O 1
ATOM 2393 N N . LEU B 1 159 ? -21.141 -7.605 5.328 1 63.44 159 LEU B N 1
ATOM 2394 C CA . LEU B 1 159 ? -21.688 -8.539 4.344 1 63.44 159 LEU B CA 1
ATOM 2395 C C . LEU B 1 159 ? -22.109 -9.844 5.008 1 63.44 159 LEU B C 1
ATOM 2397 O O . LEU B 1 159 ? -21.562 -10.234 6.035 1 63.44 159 LEU B O 1
#

InterPro domains:
  IPR046530 Copper acquisition factor BIM1-like domain [PF20238] (21-157)

Nearest PDB structures (foldseek):
  3pvm-assembly2_C  TM=5.553E-01  e=9.741E-03  Homo sapiens
  3prx-assembly2_C  TM=5.749E-01  e=1.516E-02  Homo sapiens
  5i5k-assembly2_A  TM=5.152E-01  e=1.284E-02  Homo sapiens
  8cml-assembly1_E  TM=5.619E-01  e=2.786E-02  Homo sapiens
  5i5k-assembly1_B  TM=5.348E-01  e=2.360E-02  Homo sapiens

pLDDT: mean 89.05, std 17.33, range [35.09, 98.94]